Protein AF-A0A151SVS6-F1 (afdb_monomer)

Sequence (245 aa):
KKQLEELLRKQFIRPSVSPLLVKKKNESFRLCVEYHQLSKFTIKNKYFFPRIDDLMDQLIGETVFSKIDLRSRYHQIKVKSENIQKIAFRTRNVQITSDLHGQICETQAVDKFIQKKKRLLGKKGNEKFNIDKKGVLRFNDRICVPNDLEIKKIILGEAHKSKLSIHPGATKIYQDLKKMFSWPKMKKEVAQYVATCLICQKAKIEHQKPAGILQPLDIPESKWDSIFMDFVVGLPRTTHKFDSI

Structure (mmCIF, N/CA/C/O backbone):
data_AF-A0A151SVS6-F1
#
_entry.id   AF-A0A151SVS6-F1
#
loop_
_atom_site.group_PDB
_atom_site.id
_atom_site.type_symbol
_atom_site.label_atom_id
_atom_site.label_alt_id
_atom_site.label_comp_id
_atom_site.label_asym_id
_atom_site.label_entity_id
_atom_site.label_seq_id
_atom_site.pdbx_PDB_ins_code
_atom_site.Cartn_x
_atom_site.Cartn_y
_atom_site.Cartn_z
_atom_site.occupancy
_atom_site.B_iso_or_equiv
_atom_site.auth_seq_id
_atom_site.auth_comp_id
_atom_site.auth_asym_id
_atom_site.auth_atom_id
_atom_site.pdbx_PDB_model_num
ATOM 1 N N . LYS A 1 1 ? -10.296 -2.193 -7.828 1.00 53.25 1 LYS A N 1
ATOM 2 C CA . LYS A 1 1 ? -11.380 -1.988 -8.812 1.00 53.25 1 LYS A CA 1
ATOM 3 C C . LYS A 1 1 ? -12.694 -2.161 -8.052 1.00 53.25 1 LYS A C 1
ATOM 5 O O . LYS A 1 1 ? -12.683 -1.587 -6.967 1.00 53.25 1 LYS A O 1
ATOM 10 N N . LYS A 1 2 ? -13.708 -2.937 -8.467 1.00 65.00 2 LYS A N 1
ATOM 11 C CA . LYS A 1 2 ? -15.009 -3.195 -7.782 1.00 65.00 2 LYS A CA 1
ATOM 12 C C . LYS A 1 2 ? -15.429 -2.199 -6.681 1.00 65.00 2 LYS A C 1
ATOM 14 O O . LYS A 1 2 ? -16.235 -1.331 -6.963 1.00 65.00 2 LYS A O 1
ATOM 19 N N . GLN A 1 3 ? -14.878 -2.256 -5.464 1.00 64.94 3 GLN A N 1
ATOM 20 C CA . GLN A 1 3 ? -15.199 -1.295 -4.390 1.00 64.94 3 GLN A CA 1
ATOM 21 C C . GLN A 1 3 ? -14.979 0.192 -4.751 1.00 64.94 3 GLN A C 1
ATOM 23 O O . GLN A 1 3 ? -15.750 1.034 -4.308 1.00 64.94 3 GLN A O 1
ATOM 28 N N . LEU A 1 4 ? -13.953 0.547 -5.535 1.00 66.38 4 LEU A N 1
ATOM 29 C CA . LEU A 1 4 ? -13.750 1.945 -5.949 1.00 66.38 4 LEU A CA 1
ATOM 30 C C . LEU A 1 4 ? -14.840 2.382 -6.940 1.00 66.38 4 LEU A C 1
ATOM 32 O O . LEU A 1 4 ? -15.397 3.464 -6.794 1.00 66.38 4 LEU A O 1
ATOM 36 N N . GLU A 1 5 ? -15.188 1.506 -7.891 1.00 70.25 5 GLU A N 1
ATOM 37 C CA . GLU A 1 5 ? -16.333 1.698 -8.790 1.00 70.25 5 GLU A CA 1
ATOM 38 C C . GLU A 1 5 ? -17.656 1.790 -8.002 1.00 70.25 5 GLU A C 1
ATOM 40 O O . GLU A 1 5 ? -18.493 2.633 -8.301 1.00 70.25 5 GLU A O 1
ATOM 45 N N . GLU A 1 6 ? -17.831 0.986 -6.949 1.00 76.88 6 GLU A N 1
ATOM 46 C CA . GLU A 1 6 ? -19.012 1.000 -6.077 1.00 76.88 6 GLU A CA 1
ATOM 47 C C . GLU A 1 6 ? -19.144 2.309 -5.281 1.00 76.88 6 GLU A C 1
ATOM 49 O O . GLU A 1 6 ? -20.239 2.864 -5.192 1.00 76.88 6 GLU A O 1
ATOM 54 N N . LEU A 1 7 ? -18.042 2.825 -4.725 1.00 72.31 7 LEU A N 1
ATOM 55 C CA . LEU A 1 7 ? -18.020 4.092 -3.982 1.00 72.31 7 LEU A CA 1
ATOM 56 C C . LEU A 1 7 ? -18.228 5.307 -4.899 1.00 72.31 7 LEU A C 1
ATOM 58 O O . LEU A 1 7 ? -18.901 6.254 -4.491 1.00 72.31 7 LEU A O 1
ATOM 62 N N . LEU A 1 8 ? -17.713 5.259 -6.135 1.00 72.50 8 LEU A N 1
ATOM 63 C CA . LEU A 1 8 ? -18.016 6.240 -7.185 1.00 72.50 8 LEU A CA 1
ATOM 64 C C . LEU A 1 8 ? -19.500 6.177 -7.585 1.00 72.50 8 LEU A C 1
ATOM 66 O O . LEU A 1 8 ? -20.168 7.208 -7.612 1.00 72.50 8 LEU A O 1
ATOM 70 N N . ARG A 1 9 ? -20.056 4.975 -7.811 1.00 78.00 9 ARG A N 1
ATOM 71 C CA . ARG A 1 9 ? -21.482 4.779 -8.147 1.00 78.00 9 ARG A CA 1
ATOM 72 C C . ARG A 1 9 ? -22.421 5.238 -7.025 1.00 78.00 9 ARG A C 1
ATOM 74 O O . ARG A 1 9 ? -23.528 5.680 -7.302 1.00 78.00 9 ARG A O 1
ATOM 81 N N . LYS A 1 10 ? -21.983 5.142 -5.766 1.00 78.81 10 LYS A N 1
ATOM 82 C CA . LYS A 1 10 ? -22.690 5.658 -4.578 1.00 78.81 10 LYS A CA 1
ATOM 83 C C . LYS A 1 10 ? -22.435 7.148 -4.302 1.00 78.81 10 LYS A C 1
ATOM 85 O O . LYS A 1 10 ? -22.930 7.655 -3.305 1.00 78.81 10 LYS A O 1
ATOM 90 N N . GLN A 1 11 ? -21.647 7.831 -5.138 1.00 71.81 11 GLN A N 1
ATOM 91 C CA . GLN A 1 11 ? -21.231 9.235 -4.984 1.00 71.81 11 GLN A CA 1
ATOM 92 C C . GLN A 1 11 ? -20.526 9.573 -3.649 1.00 71.81 11 GLN A C 1
ATOM 94 O O . GLN A 1 11 ? -20.292 10.741 -3.346 1.00 71.81 11 GLN A O 1
ATOM 99 N N . PHE A 1 12 ? -20.113 8.568 -2.864 1.00 71.00 12 PHE A N 1
ATOM 100 C CA . PHE A 1 12 ? -19.381 8.757 -1.602 1.00 71.00 12 PHE A CA 1
ATOM 101 C C . PHE A 1 12 ? -17.952 9.272 -1.824 1.00 71.00 12 PHE A C 1
ATOM 103 O O . PHE A 1 12 ? -17.340 9.833 -0.918 1.00 71.00 12 PHE A O 1
ATOM 110 N N . ILE A 1 13 ? -17.417 9.084 -3.033 1.00 69.31 13 ILE A N 1
ATOM 111 C CA . ILE A 1 13 ? -16.183 9.706 -3.512 1.00 69.31 13 ILE A CA 1
ATOM 112 C C . ILE A 1 13 ? -16.420 10.264 -4.917 1.00 69.31 13 ILE A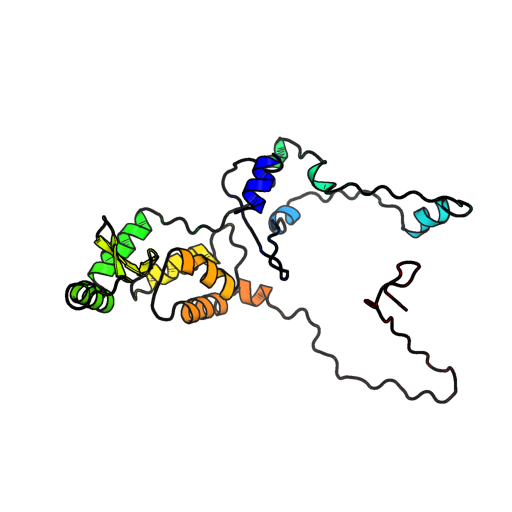 C 1
ATOM 114 O O . ILE A 1 13 ? -17.204 9.710 -5.687 1.00 69.31 13 ILE A O 1
ATOM 118 N N . ARG A 1 14 ? -15.695 11.327 -5.270 1.00 65.19 14 ARG A N 1
ATOM 119 C CA . ARG A 1 14 ? -15.624 11.874 -6.633 1.00 65.19 14 ARG A CA 1
ATOM 120 C C . ARG A 1 14 ? -14.183 11.834 -7.147 1.00 65.19 14 ARG A C 1
ATOM 122 O O . ARG A 1 14 ? -13.268 11.823 -6.317 1.00 65.19 14 ARG A O 1
ATOM 129 N N . PRO A 1 15 ? -13.953 11.849 -8.473 1.00 59.34 15 PRO A N 1
ATOM 130 C CA . PRO A 1 15 ? -12.631 12.098 -9.025 1.00 59.34 15 PRO A CA 1
ATOM 131 C C . PRO A 1 15 ? -12.020 13.360 -8.406 1.00 59.34 15 PRO A C 1
ATOM 133 O O . PRO A 1 15 ? -12.583 14.451 -8.439 1.00 59.34 15 PRO A O 1
ATOM 136 N N . SER A 1 16 ? -10.876 13.154 -7.777 1.00 55.34 16 SER A N 1
ATOM 137 C CA . SER A 1 16 ? -9.977 14.145 -7.201 1.00 55.34 16 SER A CA 1
ATOM 138 C C . SER A 1 16 ? -8.567 13.605 -7.438 1.00 55.34 16 SER A C 1
ATOM 140 O O . SER A 1 16 ? -8.417 12.458 -7.863 1.00 55.34 16 SER A O 1
ATOM 142 N N . VAL A 1 17 ? -7.535 14.408 -7.203 1.00 41.31 17 VAL A N 1
ATOM 143 C CA . VAL A 1 17 ? -6.236 14.318 -7.898 1.00 41.31 17 VAL A CA 1
ATOM 144 C C . VAL A 1 17 ? -5.383 13.059 -7.593 1.00 41.31 17 VAL A C 1
ATOM 146 O O . VAL A 1 17 ? -4.180 13.088 -7.846 1.00 41.31 17 VAL A O 1
ATOM 149 N N . SER A 1 18 ? -5.917 11.969 -6.996 1.00 37.81 18 SER A N 1
ATOM 150 C CA . SER A 1 18 ? -5.082 10.869 -6.471 1.00 37.81 18 SER A CA 1
ATOM 151 C C . SER A 1 18 ? -5.617 9.398 -6.215 1.00 37.81 18 SER A C 1
ATOM 153 O O . SER A 1 18 ? -4.882 8.534 -6.666 1.00 37.81 18 SER A O 1
ATOM 155 N N . PRO A 1 19 ? -6.785 9.020 -5.613 1.00 43.53 19 PRO A N 1
ATOM 156 C CA . PRO A 1 19 ? -7.228 7.828 -4.747 1.00 43.53 19 PRO A CA 1
ATOM 157 C C . PRO A 1 19 ? -6.418 6.519 -4.291 1.00 43.53 19 PRO A C 1
ATOM 159 O O . PRO A 1 19 ? -6.370 5.524 -5.005 1.00 43.53 19 PRO A O 1
ATOM 162 N N . LEU A 1 20 ? -5.909 6.382 -3.031 1.00 40.84 20 LEU A N 1
ATOM 163 C CA . LEU A 1 20 ? -5.187 5.191 -2.399 1.00 40.84 20 LEU A CA 1
ATOM 164 C C . LEU A 1 20 ? -6.061 3.951 -2.019 1.00 40.84 20 LEU A C 1
ATOM 166 O O . LEU A 1 20 ? -7.249 4.117 -1.800 1.00 40.84 20 LEU A O 1
ATOM 170 N N . LEU A 1 21 ? -5.508 2.718 -1.872 1.00 41.47 21 LEU A N 1
ATOM 171 C CA . LEU A 1 21 ? -6.260 1.468 -1.526 1.00 41.47 21 LEU A CA 1
ATOM 172 C C . LEU A 1 21 ? -5.495 0.360 -0.728 1.00 41.47 21 LEU A C 1
ATOM 174 O O . LEU A 1 21 ? -4.279 0.218 -0.876 1.00 41.47 21 LEU A O 1
ATOM 178 N N . VAL A 1 22 ? -6.226 -0.492 0.031 1.00 38.75 22 VAL A N 1
ATOM 179 C CA . VAL A 1 22 ? -5.739 -1.629 0.879 1.00 38.75 22 VAL A CA 1
ATOM 180 C C . VAL A 1 22 ? -6.642 -2.898 0.730 1.00 38.75 22 VAL A C 1
ATOM 182 O O . VAL A 1 22 ? -7.751 -2.808 0.203 1.00 38.75 22 VAL A O 1
ATOM 185 N N . LYS A 1 23 ? -6.184 -4.100 1.146 1.00 36.03 23 LYS A N 1
ATOM 186 C CA . LYS A 1 23 ? -6.927 -5.397 1.130 1.00 36.03 23 LYS A CA 1
ATOM 187 C C . LYS A 1 23 ? -6.939 -6.056 2.529 1.00 36.03 23 LYS A C 1
ATOM 189 O O . LYS A 1 23 ? -5.947 -5.938 3.244 1.00 36.03 23 LYS A O 1
ATOM 194 N N . LYS A 1 24 ? -8.022 -6.752 2.917 1.00 44.19 24 LYS A N 1
ATOM 195 C CA . LYS A 1 24 ? -8.133 -7.541 4.170 1.00 44.19 24 LYS A CA 1
ATOM 196 C C . LYS A 1 24 ? -7.680 -9.007 4.005 1.00 44.19 24 LYS A C 1
ATOM 198 O O . LYS A 1 24 ? -7.534 -9.495 2.888 1.00 44.19 24 LYS A O 1
ATOM 203 N N . LYS A 1 25 ? -7.524 -9.719 5.139 1.00 39.44 25 LYS A N 1
ATOM 204 C CA . LYS A 1 25 ? -7.281 -11.179 5.206 1.00 39.44 25 LYS A CA 1
ATOM 205 C C . LYS A 1 25 ? -8.372 -12.003 4.497 1.00 39.44 25 LYS A C 1
ATOM 207 O O . LYS A 1 25 ? -8.051 -12.947 3.794 1.00 39.44 25 LYS A O 1
ATOM 212 N N . ASN A 1 26 ? -9.645 -11.637 4.659 1.00 41.34 26 ASN A N 1
ATOM 213 C CA . ASN A 1 26 ? -10.809 -12.396 4.179 1.00 41.34 26 ASN A CA 1
ATOM 214 C C . ASN A 1 26 ? -11.158 -12.132 2.698 1.00 41.34 26 ASN A C 1
ATOM 216 O O . ASN A 1 26 ? -12.327 -11.925 2.378 1.00 41.34 26 ASN A O 1
ATOM 220 N N . GLU A 1 27 ? -10.152 -12.037 1.822 1.00 46.19 27 GLU A N 1
ATOM 221 C CA . GLU A 1 27 ? -10.238 -11.669 0.390 1.00 46.19 27 GLU A CA 1
ATOM 222 C C . GLU A 1 27 ? -10.829 -10.275 0.067 1.00 46.19 27 GLU A C 1
ATOM 224 O O . GLU A 1 27 ? -10.455 -9.663 -0.937 1.00 46.19 27 GLU A O 1
ATOM 229 N N . SER A 1 28 ? -11.697 -9.721 0.917 1.00 49.91 28 SER A N 1
ATOM 230 C CA . SER A 1 28 ? -12.381 -8.450 0.694 1.00 49.91 28 SER A CA 1
ATOM 231 C C . SER A 1 28 ? -11.419 -7.258 0.635 1.00 49.91 28 SER A C 1
ATOM 233 O O . SER A 1 28 ? -10.436 -7.154 1.376 1.00 49.91 28 SER A O 1
ATOM 235 N N . PHE A 1 29 ? -11.729 -6.305 -0.240 1.00 50.50 29 PHE A N 1
ATOM 236 C CA . PHE A 1 29 ? -11.071 -5.003 -0.245 1.00 50.50 29 PHE A CA 1
ATOM 237 C C . PHE A 1 29 ? -11.793 -4.068 0.731 1.00 50.50 29 PHE A C 1
ATOM 239 O O . PHE A 1 29 ? -13.024 -4.071 0.822 1.00 50.50 29 PHE A O 1
ATOM 246 N N . ARG A 1 30 ? -11.026 -3.262 1.468 1.00 57.31 30 ARG A N 1
ATOM 247 C CA . ARG A 1 30 ? -11.555 -2.088 2.167 1.00 57.31 30 ARG A CA 1
ATOM 248 C C . ARG A 1 30 ? -10.669 -0.893 1.867 1.00 57.31 30 ARG A C 1
ATOM 250 O O . ARG A 1 30 ? -9.450 -0.955 2.022 1.00 57.31 30 ARG A O 1
ATOM 257 N N . LEU A 1 31 ? -11.308 0.197 1.459 1.00 59.25 31 LEU A N 1
ATOM 258 C CA . LEU A 1 31 ? -10.680 1.497 1.330 1.00 59.25 31 LEU A CA 1
ATOM 259 C C . LEU A 1 31 ? -10.296 2.017 2.722 1.00 59.25 31 LEU A C 1
ATOM 261 O O . LEU A 1 31 ? -11.092 2.648 3.409 1.00 59.25 31 LEU A O 1
ATOM 265 N N . CYS A 1 32 ? -9.068 1.724 3.138 1.00 59.41 32 CYS A N 1
ATOM 266 C CA . CYS A 1 32 ? -8.436 2.345 4.293 1.00 59.41 32 CYS A CA 1
ATOM 267 C C . CYS A 1 32 ? -7.543 3.481 3.788 1.00 59.41 32 CYS A C 1
ATOM 269 O O . CYS A 1 32 ? -6.501 3.229 3.180 1.00 59.41 32 CYS A O 1
ATOM 271 N N . VAL A 1 33 ? -7.973 4.722 4.019 1.00 65.12 33 VAL A N 1
ATOM 272 C CA . VAL A 1 33 ? -7.143 5.915 3.827 1.00 65.12 33 VAL A CA 1
ATOM 273 C C . VAL A 1 33 ? -6.440 6.221 5.142 1.00 65.12 33 VAL A C 1
ATOM 275 O O . VAL A 1 33 ? -7.078 6.274 6.191 1.00 65.12 33 VAL A O 1
ATOM 278 N N . GLU A 1 34 ? -5.125 6.417 5.097 1.00 62.19 34 GLU A N 1
ATOM 279 C CA . GLU A 1 34 ? -4.344 6.719 6.293 1.00 62.19 34 GLU A CA 1
ATOM 280 C C . GLU A 1 34 ? -4.245 8.229 6.511 1.00 62.19 34 GLU A C 1
ATOM 282 O O . GLU A 1 34 ? -3.370 8.906 5.976 1.00 62.19 34 GLU A O 1
ATOM 287 N N . TYR A 1 35 ? -5.138 8.759 7.342 1.00 67.50 35 TYR A N 1
ATOM 288 C CA . TYR A 1 35 ? -5.127 10.166 7.743 1.00 67.50 35 TYR A CA 1
ATOM 289 C C . TYR A 1 35 ? -4.153 10.464 8.897 1.00 67.50 35 TYR A C 1
ATOM 291 O O . TYR A 1 35 ? -4.258 11.519 9.511 1.00 67.50 35 TYR A O 1
ATOM 299 N N . HIS A 1 36 ? -3.197 9.582 9.220 1.00 66.25 36 HIS A N 1
ATOM 300 C CA . HIS A 1 36 ? -2.336 9.753 10.398 1.00 66.25 36 HIS A CA 1
ATOM 301 C C . HIS A 1 36 ? -1.528 11.064 10.358 1.00 66.25 36 HIS A C 1
ATOM 303 O O . HIS A 1 36 ? -1.518 11.799 11.344 1.00 66.25 36 HIS A O 1
ATOM 309 N N . GLN A 1 37 ? -0.943 11.429 9.211 1.00 66.19 37 GLN A N 1
ATOM 310 C CA . GLN A 1 37 ? -0.285 12.735 9.054 1.00 66.19 37 GLN A CA 1
ATOM 311 C C . GLN A 1 37 ? -1.284 13.896 9.194 1.00 66.19 37 GLN A C 1
ATOM 313 O O . GLN A 1 37 ? -1.051 14.800 9.989 1.00 66.19 37 GLN A O 1
ATOM 318 N N . LEU A 1 38 ? -2.430 13.837 8.503 1.00 70.06 38 LEU A N 1
ATOM 319 C CA . LEU A 1 38 ? -3.490 14.854 8.579 1.00 70.06 38 LEU A CA 1
ATOM 320 C C . LEU A 1 38 ? -4.003 15.058 10.018 1.00 70.06 38 LEU A C 1
ATOM 322 O O . LEU A 1 38 ? -4.241 16.188 10.439 1.00 70.06 38 LEU A O 1
ATOM 326 N N . SER A 1 39 ? -4.111 13.983 10.802 1.00 72.38 39 SER A N 1
ATOM 327 C CA . SER A 1 39 ? -4.590 14.009 12.190 1.00 72.38 39 SER A CA 1
ATOM 328 C C . SER A 1 39 ? -3.653 14.733 13.165 1.00 72.38 39 SER A C 1
ATOM 330 O O . SER A 1 39 ? -4.105 15.152 14.228 1.00 72.38 39 SER A O 1
ATOM 332 N N . LYS A 1 40 ? -2.378 14.947 12.800 1.00 75.56 40 LYS A N 1
ATOM 333 C CA . LYS A 1 40 ? -1.451 15.803 13.565 1.00 75.56 40 LYS A CA 1
ATOM 334 C C . LYS A 1 40 ? -1.727 17.296 13.367 1.00 75.56 40 LYS A C 1
ATOM 336 O O . LYS A 1 40 ? -1.451 18.081 14.263 1.00 75.56 40 LYS A O 1
ATOM 341 N N . PHE A 1 41 ? -2.289 17.672 12.217 1.00 75.88 41 PHE A N 1
ATOM 342 C CA . PHE A 1 41 ? -2.628 19.054 11.851 1.00 75.88 41 PHE A CA 1
ATOM 343 C C . PHE A 1 41 ? -4.128 19.363 12.002 1.00 75.88 41 PHE A C 1
ATOM 345 O O . PHE A 1 41 ? -4.580 20.451 11.656 1.00 75.88 41 PHE A O 1
ATOM 352 N N . THR A 1 42 ? -4.922 18.404 12.488 1.00 78.00 42 THR A N 1
ATOM 353 C CA . THR A 1 42 ? -6.370 18.554 12.677 1.00 78.00 42 THR A CA 1
ATOM 354 C C . THR A 1 42 ? -6.672 18.844 14.142 1.00 78.00 42 THR A C 1
ATOM 356 O O . THR A 1 42 ? -6.301 18.063 15.017 1.00 78.00 42 THR A O 1
ATOM 359 N N . ILE A 1 43 ? -7.390 19.938 14.413 1.00 82.44 43 ILE A N 1
ATOM 360 C CA . ILE A 1 43 ? -7.875 20.259 15.761 1.00 82.44 43 ILE A CA 1
ATOM 361 C C . ILE A 1 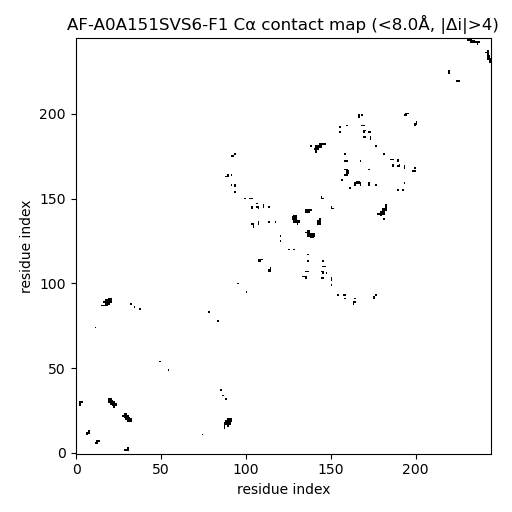43 ? -8.805 19.130 16.226 1.00 82.44 43 ILE A C 1
ATOM 363 O O . ILE A 1 43 ? -9.811 18.827 15.581 1.00 82.44 43 ILE A O 1
ATOM 367 N N . LYS A 1 44 ? -8.463 18.485 17.347 1.00 77.94 44 LYS A N 1
ATOM 368 C CA . LYS A 1 44 ? -9.266 17.400 17.922 1.00 77.94 44 LYS A CA 1
ATOM 369 C C . LYS A 1 44 ? -10.540 17.975 18.538 1.00 77.94 44 LYS A C 1
ATOM 371 O O . LYS A 1 44 ? -10.477 18.593 19.597 1.00 77.94 44 LYS A O 1
ATOM 376 N N . ASN A 1 45 ? -11.689 17.727 17.911 1.00 74.94 45 ASN A N 1
ATOM 377 C CA . ASN A 1 45 ? -12.984 18.007 18.526 1.00 74.94 45 ASN A CA 1
ATOM 378 C C . ASN A 1 45 ? -13.187 17.076 19.737 1.00 74.94 45 ASN A C 1
ATOM 380 O O . ASN A 1 45 ? -13.455 15.885 19.569 1.00 74.94 45 ASN A O 1
ATOM 384 N N . LYS A 1 46 ? -13.021 17.617 20.948 1.00 73.94 46 LYS A N 1
ATOM 385 C CA . LYS A 1 46 ? -13.322 16.935 22.210 1.00 73.94 46 LYS A CA 1
ATOM 386 C C . LYS A 1 46 ? -14.814 17.079 22.515 1.00 73.94 46 LYS A C 1
ATOM 388 O O . LYS A 1 46 ? -15.205 17.934 23.303 1.00 73.94 46 LYS A O 1
ATOM 393 N N . TYR A 1 47 ? -15.642 16.252 21.885 1.00 78.12 47 TYR A N 1
ATOM 394 C CA . TYR A 1 47 ? -17.030 16.109 22.317 1.00 78.12 47 TYR A CA 1
ATOM 395 C C . TYR A 1 47 ? -17.067 15.369 23.661 1.00 78.12 47 TYR A C 1
ATOM 397 O O . TYR A 1 47 ? -16.392 14.347 23.810 1.00 78.12 47 TYR A O 1
ATOM 405 N N . PHE A 1 48 ? -17.835 15.875 24.626 1.00 81.06 48 PHE A N 1
ATOM 406 C CA . PHE A 1 48 ? -18.061 15.183 25.892 1.00 81.06 48 PHE A CA 1
ATOM 407 C C . PHE A 1 48 ? -18.980 13.987 25.648 1.00 81.06 48 PHE A C 1
ATOM 409 O O . PHE A 1 48 ? -20.171 14.147 25.395 1.00 81.06 48 PHE A O 1
ATOM 416 N N . PHE A 1 49 ? -18.414 12.785 25.705 1.00 78.75 49 PHE A N 1
ATOM 417 C CA . PHE A 1 49 ? -19.204 11.571 25.856 1.00 78.75 49 PHE A CA 1
ATOM 418 C C . PHE A 1 49 ? -19.453 11.354 27.356 1.00 78.75 49 PHE A C 1
ATOM 420 O O . PHE A 1 49 ? -18.477 11.410 28.111 1.00 78.75 49 PHE A O 1
ATOM 427 N N . PRO A 1 50 ? -20.704 11.119 27.795 1.00 82.25 50 PRO A N 1
ATOM 428 C CA . PRO A 1 50 ? -20.967 10.621 29.144 1.00 82.25 50 PRO A CA 1
ATOM 429 C C . PRO A 1 50 ? -20.315 9.242 29.321 1.00 82.25 50 PRO A C 1
ATOM 431 O O . PRO A 1 50 ? -19.952 8.584 28.332 1.00 82.25 50 PRO A O 1
ATOM 434 N N . ARG A 1 51 ? -20.143 8.795 30.567 1.00 83.31 51 ARG A N 1
ATOM 435 C CA . ARG A 1 51 ? -19.660 7.435 30.829 1.00 83.31 51 ARG A CA 1
ATOM 436 C C . ARG A 1 51 ? -20.701 6.422 30.364 1.00 83.31 51 ARG A C 1
ATOM 438 O O . ARG A 1 51 ? -21.872 6.738 30.165 1.00 83.31 51 ARG A O 1
ATOM 445 N N . ILE A 1 52 ? -20.250 5.186 30.177 1.00 81.94 52 ILE A N 1
ATOM 446 C CA . ILE A 1 52 ? -21.164 4.078 29.884 1.00 81.94 52 I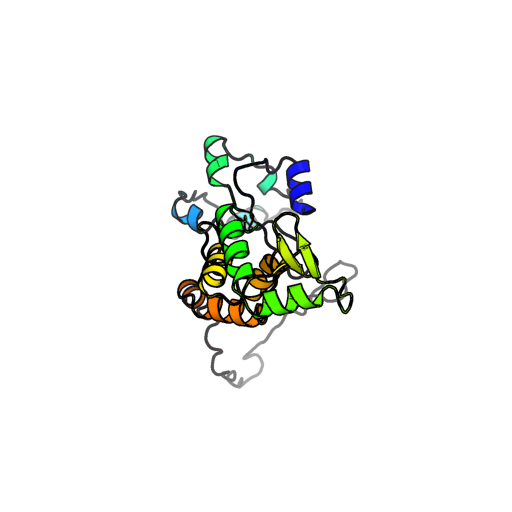LE A CA 1
ATOM 447 C C . ILE A 1 52 ? -22.062 3.842 31.102 1.00 81.94 52 ILE A C 1
ATOM 449 O O . ILE A 1 52 ? -23.254 3.644 30.927 1.00 81.94 52 ILE A O 1
ATOM 453 N N . ASP A 1 53 ? -21.509 3.969 32.306 1.00 84.19 53 ASP A N 1
ATOM 454 C CA . ASP A 1 53 ? -22.216 3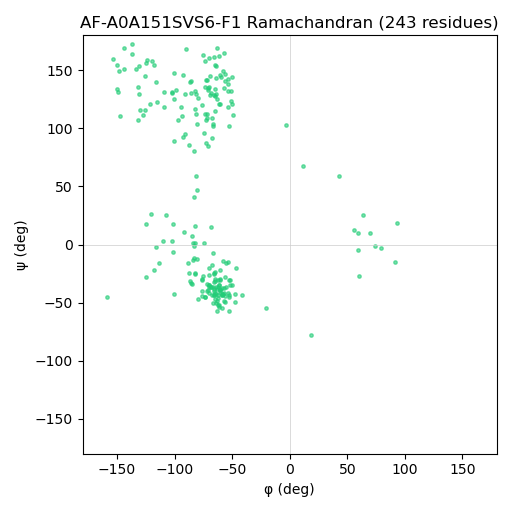.831 33.582 1.00 84.19 53 ASP A CA 1
ATOM 455 C C . ASP A 1 53 ? -23.365 4.859 33.679 1.00 84.19 53 ASP A C 1
ATOM 457 O O . ASP A 1 53 ? -24.528 4.463 33.721 1.00 84.19 53 ASP A O 1
ATOM 461 N N . ASP A 1 54 ? -23.066 6.159 33.503 1.00 82.69 54 ASP A N 1
ATOM 462 C CA . ASP A 1 54 ? -24.057 7.254 33.465 1.00 82.69 54 ASP A CA 1
ATOM 463 C C . ASP A 1 54 ? -25.215 7.011 32.467 1.00 82.69 54 ASP A C 1
ATOM 465 O O . ASP A 1 54 ? -26.315 7.531 32.652 1.00 82.69 54 ASP A O 1
ATOM 469 N N . LEU A 1 55 ? -24.957 6.282 31.370 1.00 81.19 55 LEU A N 1
ATOM 470 C CA . LEU A 1 55 ? -25.940 5.931 30.333 1.00 81.19 55 LEU A CA 1
ATOM 471 C C . LEU A 1 55 ? -26.723 4.647 30.641 1.00 81.19 55 LEU A C 1
ATOM 473 O O . LEU A 1 55 ? -27.813 4.472 30.102 1.00 81.19 55 LEU A O 1
ATOM 477 N N . MET A 1 56 ? -26.168 3.741 31.445 1.00 82.69 56 MET A N 1
ATOM 478 C CA . MET A 1 56 ? -26.818 2.493 31.856 1.00 82.69 56 MET A CA 1
ATOM 479 C C . MET A 1 56 ? -27.716 2.724 33.077 1.00 82.69 56 MET A C 1
ATOM 481 O O . MET A 1 56 ? -28.799 2.145 33.138 1.00 82.69 56 MET A O 1
ATOM 485 N N . ASP A 1 57 ? -27.339 3.634 33.979 1.00 85.31 57 ASP A N 1
ATOM 486 C CA . ASP A 1 57 ? -28.176 4.046 35.115 1.00 85.31 57 ASP A CA 1
ATOM 487 C C . ASP A 1 57 ? -29.500 4.683 34.648 1.00 85.31 57 ASP A C 1
ATOM 489 O O . ASP A 1 57 ? -30.558 4.442 35.226 1.00 85.31 57 ASP A O 1
ATOM 493 N N . GLN A 1 58 ? -29.473 5.410 33.523 1.00 80.31 58 GLN A N 1
ATOM 494 C CA . GLN A 1 58 ? -30.660 5.967 32.847 1.00 80.31 58 GLN A CA 1
ATOM 495 C C . GLN A 1 58 ? -31.609 4.906 32.253 1.00 80.31 58 GLN A C 1
ATOM 497 O O . GLN A 1 58 ? -32.679 5.259 31.761 1.00 80.31 58 GLN A O 1
ATOM 502 N N . LEU A 1 59 ? -31.222 3.628 32.263 1.00 80.62 59 LEU A N 1
ATOM 503 C CA . LEU A 1 59 ? -32.003 2.499 31.746 1.00 80.62 59 LEU A CA 1
ATOM 504 C C . LEU A 1 59 ? -32.511 1.574 32.868 1.00 80.62 59 LEU A C 1
ATOM 506 O O . LEU A 1 59 ? -33.135 0.549 32.585 1.00 80.62 59 LEU A O 1
ATOM 510 N N . ILE A 1 60 ? -32.258 1.909 34.139 1.00 83.31 60 ILE A N 1
ATOM 511 C CA . ILE A 1 60 ? -32.742 1.140 35.291 1.00 83.31 60 ILE A CA 1
ATOM 512 C C . ILE A 1 60 ? -34.265 1.295 35.413 1.00 83.31 60 ILE A C 1
ATOM 514 O O . ILE A 1 60 ? -34.793 2.402 35.446 1.00 83.31 60 ILE A O 1
ATOM 518 N N . GLY A 1 61 ? -34.969 0.164 35.509 1.00 81.50 61 GLY A N 1
ATOM 519 C CA . GLY A 1 61 ? -36.434 0.104 35.591 1.00 81.50 61 GLY A CA 1
ATOM 520 C C . GLY A 1 61 ? -37.141 -0.024 34.237 1.00 81.50 61 GLY A C 1
ATOM 521 O O . GLY A 1 61 ? -38.300 -0.435 34.202 1.00 81.50 61 GLY A O 1
ATOM 522 N N . GLU A 1 62 ? -36.449 0.239 33.126 1.00 86.62 62 GLU A N 1
ATOM 523 C CA . GLU A 1 62 ? -36.999 0.025 31.788 1.00 86.62 62 GLU A CA 1
ATOM 524 C C . GLU A 1 62 ? -37.095 -1.466 31.436 1.00 86.62 62 GLU A C 1
ATOM 526 O O . GLU A 1 62 ? -36.219 -2.272 31.757 1.00 86.62 62 GLU A O 1
ATOM 531 N N . THR A 1 63 ? -38.178 -1.840 30.752 1.00 83.69 63 THR A N 1
ATOM 532 C CA . THR A 1 63 ? -38.499 -3.249 30.436 1.00 83.69 63 THR A CA 1
ATOM 533 C C . THR A 1 63 ? -38.433 -3.578 28.944 1.00 83.69 63 THR A C 1
ATOM 535 O O . THR A 1 63 ? -38.368 -4.753 28.578 1.00 83.69 63 THR A O 1
ATOM 538 N N . VAL A 1 64 ? -38.418 -2.567 28.065 1.00 86.19 64 VAL A N 1
ATOM 539 C CA . VAL A 1 64 ? -38.447 -2.743 26.605 1.00 86.19 64 VAL A CA 1
ATOM 540 C C . VAL A 1 64 ? -37.360 -1.900 25.941 1.00 86.19 64 VAL A C 1
ATOM 542 O O . VAL A 1 64 ? -37.483 -0.688 25.791 1.00 86.19 64 VAL A O 1
ATOM 545 N N . PHE A 1 65 ? -36.306 -2.561 25.462 1.00 82.00 65 PHE A N 1
ATOM 546 C CA . PHE A 1 65 ? -35.177 -1.900 24.806 1.00 82.00 65 PHE A CA 1
ATOM 547 C C . PHE A 1 65 ? -35.242 -2.036 23.283 1.00 82.00 65 PHE A C 1
ATOM 549 O O . PHE A 1 65 ? -35.344 -3.140 22.747 1.00 82.00 65 PHE A O 1
ATOM 556 N N . SER A 1 66 ? -35.097 -0.917 22.567 1.00 77.56 66 SER A N 1
ATOM 557 C CA . SER A 1 66 ? -34.929 -0.906 21.108 1.00 77.56 66 SER A CA 1
ATOM 558 C C . SER A 1 66 ? -33.559 -0.341 20.719 1.00 77.56 66 SER A C 1
ATOM 560 O O . SER A 1 66 ? -33.061 0.608 21.322 1.00 77.56 66 SER A O 1
ATOM 562 N N . LYS A 1 67 ? -32.913 -0.946 19.714 1.00 81.44 67 LYS A N 1
ATOM 563 C CA . LYS A 1 67 ? -31.560 -0.575 19.275 1.00 81.44 67 LYS A CA 1
ATOM 564 C C . LYS A 1 67 ? -31.527 -0.304 17.776 1.00 81.44 67 LYS A C 1
ATOM 566 O O . LYS A 1 67 ? -31.625 -1.224 16.967 1.00 81.44 67 LYS A O 1
ATOM 571 N N . ILE A 1 68 ? -31.326 0.959 17.415 1.00 82.00 68 ILE A N 1
ATOM 572 C CA . ILE A 1 68 ? -31.218 1.410 16.023 1.00 82.00 68 ILE A CA 1
ATOM 573 C C . ILE A 1 68 ? -29.736 1.459 15.623 1.00 82.00 68 ILE A C 1
ATOM 575 O O . ILE A 1 68 ? -28.965 2.226 16.199 1.00 82.00 68 ILE A O 1
ATOM 579 N N . ASP A 1 69 ? -29.330 0.672 14.619 1.00 82.00 69 ASP A N 1
ATOM 580 C CA . ASP A 1 69 ? -28.007 0.801 13.986 1.00 82.00 69 ASP A CA 1
ATOM 581 C C . ASP A 1 69 ? -28.085 1.590 12.671 1.00 82.00 69 ASP A C 1
ATOM 583 O O . ASP A 1 69 ? -28.910 1.327 11.792 1.00 82.00 69 ASP A O 1
ATOM 587 N N . LEU A 1 70 ? -27.175 2.550 12.506 1.00 76.62 70 LEU A N 1
ATOM 588 C CA . LEU A 1 70 ? -27.095 3.390 11.317 1.00 76.62 70 LEU A CA 1
ATOM 589 C C . LEU A 1 70 ? -26.118 2.776 10.316 1.00 76.62 70 LEU A C 1
ATOM 591 O O . LEU A 1 70 ? -24.914 3.050 10.326 1.00 76.62 70 LEU A O 1
ATOM 595 N N . ARG A 1 71 ? -26.657 1.966 9.397 1.00 75.06 71 ARG A N 1
ATOM 596 C CA . ARG A 1 71 ? -25.888 1.264 8.360 1.00 75.06 71 ARG A CA 1
ATOM 597 C C . ARG A 1 71 ? -24.931 2.214 7.624 1.00 75.06 71 ARG A C 1
ATOM 599 O O . ARG A 1 71 ? -25.338 3.062 6.832 1.00 75.06 71 ARG A O 1
ATOM 606 N N . SER A 1 72 ? -23.630 2.010 7.836 1.00 72.25 72 SER A N 1
ATOM 607 C CA . SER A 1 72 ? -22.535 2.830 7.281 1.00 72.25 72 SER A CA 1
ATOM 608 C C . SER A 1 72 ? -22.493 4.305 7.736 1.00 72.25 72 SER A C 1
ATOM 610 O O . SER A 1 72 ? -21.908 5.110 7.010 1.00 72.25 72 SER A O 1
ATOM 612 N N . ARG A 1 73 ? -23.040 4.640 8.921 1.00 76.31 73 ARG A N 1
ATOM 613 C CA . ARG A 1 73 ? -23.177 5.975 9.567 1.00 76.31 73 ARG A CA 1
ATOM 614 C C . ARG A 1 73 ? -22.220 7.068 9.074 1.00 76.31 73 ARG A C 1
ATOM 616 O O . ARG A 1 73 ? -22.672 8.111 8.623 1.00 76.31 73 ARG A O 1
ATOM 623 N N . TYR A 1 74 ? -20.909 6.822 9.097 1.00 77.44 74 TYR A N 1
ATOM 624 C CA . TYR A 1 74 ? -19.883 7.788 8.671 1.00 77.44 74 TYR A CA 1
ATOM 625 C C . TYR A 1 74 ? -20.037 8.322 7.232 1.00 77.44 74 TYR A C 1
ATOM 627 O O . TYR A 1 74 ? -19.628 9.445 6.972 1.00 77.44 74 TYR A O 1
ATOM 635 N N . HIS A 1 75 ? -20.638 7.562 6.310 1.00 76.81 75 HIS A N 1
ATOM 636 C CA . HIS A 1 75 ? -20.887 7.994 4.923 1.00 76.81 75 HIS A CA 1
ATOM 637 C C . HIS A 1 75 ? -22.174 8.821 4.769 1.00 76.81 75 HIS A C 1
ATOM 639 O O . HIS A 1 75 ? -22.391 9.423 3.723 1.00 76.81 75 HIS A O 1
ATOM 645 N N . GLN A 1 76 ? -23.037 8.836 5.790 1.00 76.12 76 GLN A N 1
ATOM 646 C CA . GLN A 1 76 ? -24.261 9.644 5.820 1.00 76.12 76 GLN A CA 1
ATOM 647 C C . GLN A 1 76 ? -23.954 11.095 6.243 1.00 76.12 76 GLN A C 1
ATOM 649 O O . GLN A 1 76 ? -24.671 12.026 5.882 1.00 76.12 76 GLN A O 1
ATOM 654 N N . ILE A 1 77 ? -22.857 11.296 6.983 1.00 80.62 77 ILE A N 1
ATOM 655 C CA . ILE A 1 77 ? -22.394 12.600 7.464 1.00 80.62 77 ILE A CA 1
ATOM 656 C C . ILE A 1 77 ? -21.633 13.310 6.334 1.00 80.62 77 ILE A C 1
ATOM 658 O O . ILE A 1 77 ? -20.544 12.892 5.940 1.00 80.62 77 ILE A O 1
ATOM 662 N N . LYS A 1 78 ? -22.196 14.404 5.808 1.00 79.25 78 LYS A N 1
ATOM 663 C CA . LYS A 1 78 ? -21.559 15.205 4.749 1.00 79.25 78 LYS A CA 1
ATOM 664 C C . LYS A 1 78 ? -20.335 15.959 5.284 1.00 79.25 78 LYS A C 1
ATOM 666 O O . LYS A 1 78 ? -20.393 16.606 6.326 1.00 79.25 78 LYS A O 1
ATOM 671 N N . VAL A 1 79 ? -19.239 15.933 4.527 1.00 79.25 79 VAL A N 1
ATOM 672 C CA . VAL A 1 79 ? -18.025 16.716 4.812 1.00 79.25 79 VAL A CA 1
ATOM 673 C C . VAL A 1 79 ? -18.201 18.144 4.283 1.00 79.25 79 VAL A C 1
ATOM 675 O O . VAL A 1 79 ? -18.600 18.320 3.132 1.00 79.25 79 VAL A O 1
ATOM 678 N N . LYS A 1 80 ? -17.880 19.164 5.097 1.00 79.00 80 LYS A N 1
ATOM 679 C CA . LYS A 1 80 ? -17.881 20.579 4.667 1.00 79.00 80 LYS A CA 1
ATOM 680 C C . LYS A 1 80 ? -17.021 20.776 3.413 1.00 79.00 80 LYS A C 1
ATOM 682 O O . LYS A 1 80 ? -15.908 20.250 3.352 1.00 79.00 80 LYS A O 1
ATOM 687 N N . SER A 1 81 ? -17.502 21.581 2.467 1.00 76.44 81 SER A N 1
ATOM 688 C CA . SER A 1 81 ? -16.868 21.868 1.167 1.00 76.44 81 SER A CA 1
ATOM 689 C C . SER A 1 81 ? -15.377 22.213 1.278 1.00 76.44 81 SER A C 1
ATOM 691 O O . SER A 1 81 ? -14.555 21.572 0.620 1.00 76.44 81 SER A O 1
ATOM 693 N N . GLU A 1 82 ? -15.027 23.132 2.183 1.00 79.69 82 GLU A N 1
ATOM 694 C CA . GLU A 1 82 ? -13.653 23.571 2.501 1.00 79.69 82 GLU A CA 1
ATOM 695 C C . GLU A 1 82 ? -12.691 22.412 2.833 1.00 79.69 82 GLU A C 1
ATOM 697 O O . GLU A 1 82 ? -11.480 22.494 2.624 1.00 79.69 82 GLU A O 1
ATOM 702 N N . ASN A 1 83 ? -13.219 21.322 3.397 1.00 75.00 83 ASN A N 1
ATOM 703 C CA . ASN A 1 83 ? -12.438 20.207 3.925 1.00 75.00 83 ASN A CA 1
ATOM 704 C C . ASN A 1 83 ? -12.394 19.002 2.967 1.00 75.00 83 ASN A C 1
ATOM 706 O O . ASN A 1 83 ? -11.613 18.079 3.200 1.00 75.00 83 ASN A O 1
ATOM 710 N N . ILE A 1 84 ? -13.143 19.021 1.853 1.00 73.75 84 ILE A N 1
ATOM 711 C CA . ILE A 1 84 ? -13.157 17.930 0.857 1.00 73.75 84 ILE A CA 1
ATOM 712 C C . ILE A 1 84 ? -11.770 17.717 0.224 1.00 73.75 84 ILE A C 1
ATOM 714 O O . ILE A 1 84 ? -11.393 16.583 -0.064 1.00 73.75 84 ILE A O 1
ATOM 718 N N . GLN A 1 85 ? -10.981 18.779 0.025 1.00 67.38 85 GLN A N 1
ATOM 719 C CA . GLN A 1 85 ? -9.616 18.640 -0.504 1.00 67.38 85 GLN A CA 1
ATOM 720 C C . GLN A 1 85 ? -8.658 17.997 0.513 1.00 67.38 85 GLN A C 1
ATOM 722 O O . GLN A 1 85 ? -7.809 17.193 0.133 1.00 67.38 85 GLN A O 1
ATOM 727 N N . LYS A 1 86 ? -8.833 18.283 1.812 1.00 72.19 86 LYS A N 1
ATOM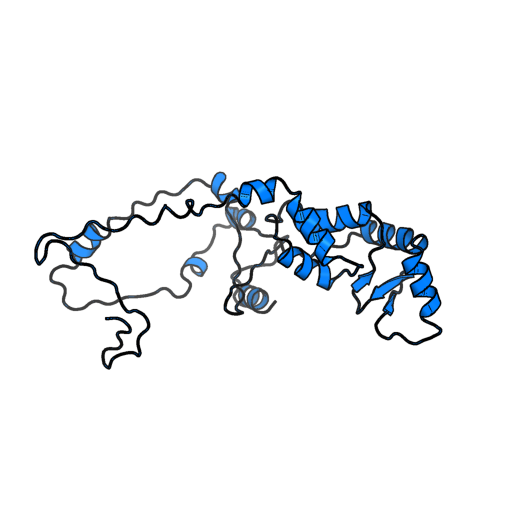 728 C CA . LYS A 1 86 ? -7.968 17.782 2.897 1.00 72.19 86 LYS A CA 1
ATOM 729 C C . LYS A 1 86 ? -8.053 16.260 3.065 1.00 72.19 86 LYS A C 1
ATOM 731 O O . LYS A 1 86 ? -7.095 15.646 3.515 1.00 72.19 86 LYS A O 1
ATOM 736 N N . ILE A 1 87 ? -9.172 15.648 2.665 1.00 72.00 87 ILE A N 1
ATOM 737 C CA . ILE A 1 87 ? -9.405 14.195 2.745 1.00 72.00 87 ILE A CA 1
ATOM 738 C C . ILE A 1 87 ? -9.002 13.410 1.477 1.00 72.00 87 ILE A C 1
ATOM 740 O O . ILE A 1 87 ? -9.327 12.224 1.364 1.00 72.00 87 ILE A O 1
ATOM 744 N N . ALA A 1 88 ? -8.289 14.033 0.530 1.00 68.88 88 ALA A N 1
ATOM 745 C CA . ALA A 1 88 ? -7.744 13.360 -0.652 1.00 68.88 88 ALA A CA 1
ATOM 746 C C . ALA A 1 88 ? -6.666 12.297 -0.303 1.00 68.88 88 ALA A C 1
ATOM 748 O O . ALA A 1 88 ? -6.008 12.354 0.730 1.00 68.88 88 ALA A O 1
ATOM 749 N N . PHE A 1 89 ? -6.491 11.297 -1.174 1.00 63.25 89 PHE A N 1
ATOM 750 C CA . PHE A 1 89 ? -5.711 10.062 -0.941 1.00 63.25 89 PHE A CA 1
ATOM 751 C C . PHE A 1 89 ? -5.080 9.585 -2.270 1.00 63.25 89 PHE A C 1
ATOM 753 O O . PHE A 1 89 ? -5.728 9.851 -3.265 1.00 63.25 89 PHE A O 1
ATOM 760 N N . ARG A 1 90 ? -3.900 8.908 -2.373 1.00 60.06 90 ARG A N 1
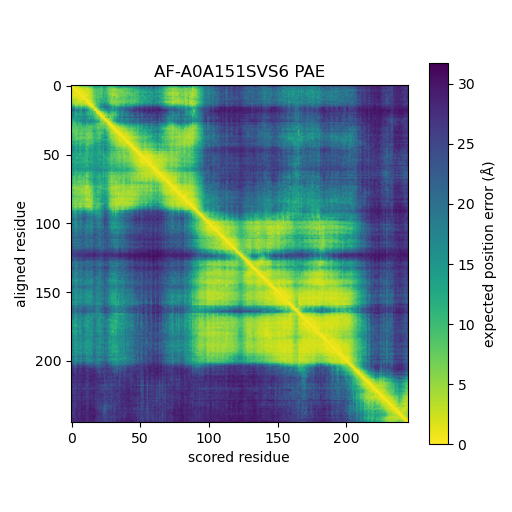ATOM 761 C CA . ARG A 1 90 ? -3.235 8.523 -3.678 1.00 60.06 90 ARG A CA 1
ATOM 762 C C . ARG A 1 90 ? -3.062 7.041 -4.077 1.00 60.06 90 ARG A C 1
ATOM 764 O O . ARG A 1 90 ? -2.382 6.263 -3.418 1.00 60.06 90 ARG A O 1
ATOM 771 N N . THR A 1 91 ? -3.604 6.681 -5.245 1.00 54.03 91 THR A N 1
ATOM 772 C CA . THR A 1 91 ? -3.503 5.394 -5.943 1.00 54.03 91 THR A CA 1
ATOM 773 C C . THR A 1 91 ? -2.045 5.163 -6.259 1.00 54.03 91 THR A C 1
ATOM 775 O O . THR A 1 91 ? -1.439 5.928 -7.007 1.00 54.03 91 THR A O 1
ATOM 778 N N . ARG A 1 92 ? -1.485 4.069 -5.749 1.00 53.81 92 ARG A N 1
ATOM 779 C CA . ARG A 1 92 ? -0.120 3.648 -6.080 1.00 53.81 92 ARG A CA 1
ATOM 780 C C . ARG A 1 92 ? -0.104 2.903 -7.416 1.00 53.81 92 ARG A C 1
ATOM 782 O O . ARG A 1 92 ? 0.273 1.737 -7.494 1.00 53.81 92 ARG A O 1
ATOM 789 N N . ASN A 1 93 ? -0.559 3.592 -8.459 1.00 51.81 93 ASN A N 1
ATOM 790 C CA . ASN A 1 93 ? -0.148 3.295 -9.820 1.00 51.81 93 ASN A CA 1
ATOM 791 C C . ASN A 1 93 ? 1.198 4.003 -9.992 1.00 51.81 93 ASN A C 1
ATOM 793 O O . ASN A 1 93 ? 1.243 5.228 -9.895 1.00 51.81 93 ASN A O 1
ATOM 797 N N . VAL A 1 94 ? 2.283 3.257 -10.213 1.00 54.50 94 VAL A N 1
ATOM 798 C CA . VAL A 1 94 ? 3.565 3.868 -10.593 1.00 54.50 94 VAL A CA 1
ATOM 799 C C . VAL A 1 94 ? 3.361 4.468 -11.980 1.00 54.50 94 VAL A C 1
ATOM 801 O O . VAL A 1 94 ? 3.279 3.740 -12.967 1.00 54.50 94 VAL A O 1
ATOM 804 N N . GLN A 1 95 ? 3.181 5.786 -12.049 1.00 54.09 95 GLN A N 1
ATOM 805 C CA . GLN A 1 95 ? 3.032 6.483 -13.320 1.00 54.09 95 GLN A CA 1
ATOM 806 C C . GLN A 1 95 ? 4.399 6.497 -14.001 1.00 54.09 95 GLN A C 1
ATOM 808 O O . GLN A 1 95 ? 5.331 7.127 -13.513 1.00 54.09 95 GLN A O 1
ATOM 813 N N . ILE A 1 96 ? 4.516 5.773 -15.114 1.00 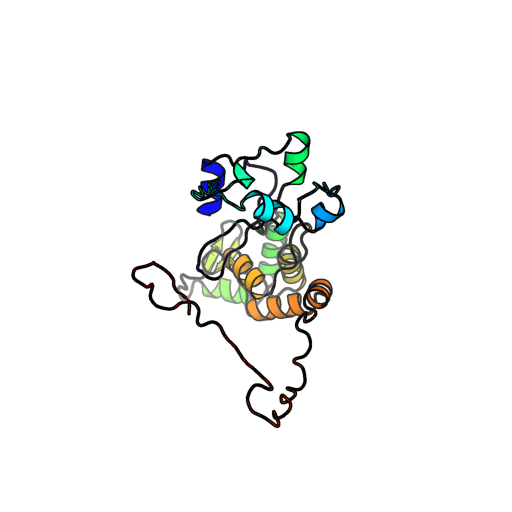55.66 96 ILE A N 1
ATOM 814 C CA . ILE A 1 96 ? 5.693 5.847 -15.976 1.00 55.66 96 ILE A CA 1
ATOM 815 C C . ILE A 1 96 ? 5.684 7.242 -16.602 1.00 55.66 96 ILE A C 1
ATOM 817 O O . ILE A 1 96 ? 4.826 7.541 -17.433 1.00 55.66 96 ILE A O 1
ATOM 821 N N . THR A 1 97 ? 6.608 8.099 -16.173 1.00 60.03 97 THR A N 1
ATOM 822 C CA . THR A 1 97 ? 6.896 9.362 -16.855 1.00 60.03 97 THR A CA 1
ATOM 823 C C . THR A 1 97 ? 7.457 9.071 -18.249 1.00 60.03 97 THR A C 1
ATOM 825 O O . THR A 1 97 ? 8.040 8.012 -18.492 1.00 60.03 97 THR A O 1
ATOM 828 N N . SER A 1 98 ? 7.282 10.007 -19.183 1.00 59.53 98 SER A N 1
ATOM 829 C CA . SER A 1 98 ? 7.904 9.938 -20.515 1.00 59.53 98 SER A CA 1
ATOM 830 C C . SER A 1 98 ? 9.420 9.733 -20.416 1.00 59.53 98 SER A C 1
ATOM 832 O O . SER A 1 98 ? 9.964 8.863 -21.090 1.00 59.53 98 SER A O 1
ATOM 834 N N . ASP A 1 99 ? 10.047 10.469 -19.502 1.00 70.75 99 ASP A N 1
ATOM 835 C CA . ASP A 1 99 ? 11.451 10.375 -19.093 1.00 70.75 99 ASP A CA 1
ATOM 836 C C . ASP A 1 99 ? 11.882 8.947 -18.690 1.00 70.75 99 ASP A C 1
ATOM 838 O O . ASP A 1 99 ? 12.739 8.353 -19.346 1.00 70.75 99 ASP A O 1
ATOM 842 N N . LEU A 1 100 ? 11.214 8.319 -17.710 1.00 74.62 100 LEU A N 1
ATOM 843 C CA . LEU A 1 100 ? 11.541 6.950 -17.278 1.00 74.62 100 LEU A CA 1
ATOM 844 C C . LEU A 1 100 ? 11.388 5.922 -18.417 1.00 74.62 100 LEU A C 1
ATOM 846 O O . LEU A 1 100 ? 12.095 4.915 -18.450 1.00 74.62 100 LEU A O 1
ATOM 850 N N . HIS A 1 101 ? 10.479 6.158 -19.369 1.00 73.81 101 HIS A N 1
ATOM 851 C CA . HIS A 1 101 ? 10.359 5.317 -20.562 1.00 73.81 101 HIS A CA 1
ATOM 852 C C . HIS A 1 101 ? 11.526 5.522 -21.550 1.00 73.81 101 HIS A C 1
ATOM 854 O O . HIS A 1 101 ? 11.922 4.557 -22.211 1.00 73.81 101 HIS A O 1
ATOM 860 N N . GLY A 1 102 ? 12.071 6.737 -21.663 1.00 73.88 102 GLY A N 1
ATOM 861 C CA . GLY A 1 102 ? 13.272 7.034 -22.455 1.00 73.88 102 GLY A CA 1
ATOM 862 C C . GLY A 1 102 ? 14.490 6.296 -21.905 1.00 73.88 102 GLY A C 1
ATOM 863 O O . GLY A 1 102 ? 15.027 5.416 -22.578 1.00 73.88 102 GLY A O 1
ATOM 864 N N . GLN A 1 103 ? 14.801 6.529 -20.626 1.00 78.56 103 GLN A N 1
ATOM 865 C CA . GLN A 1 103 ? 15.913 5.892 -19.905 1.00 78.56 103 GLN A CA 1
ATOM 866 C C . GLN A 1 103 ? 15.870 4.356 -20.002 1.00 78.56 103 GLN A C 1
ATOM 868 O O . GLN A 1 103 ? 16.874 3.707 -20.294 1.00 78.56 103 GLN A O 1
ATOM 873 N N . ILE A 1 104 ? 14.690 3.744 -19.816 1.00 82.69 104 ILE A N 1
ATOM 874 C CA . ILE A 1 104 ? 14.533 2.292 -19.990 1.00 82.69 104 ILE A CA 1
ATOM 875 C C . ILE A 1 104 ? 14.865 1.865 -21.425 1.00 82.69 104 ILE A C 1
ATOM 877 O O . ILE A 1 104 ? 15.505 0.832 -21.598 1.00 82.69 104 ILE A O 1
ATOM 881 N N . CYS A 1 105 ? 14.460 2.617 -22.450 1.00 78.56 105 CYS A N 1
ATOM 882 C CA . CYS A 1 105 ? 14.733 2.270 -23.846 1.00 78.56 105 CYS A CA 1
ATOM 883 C C . CYS A 1 105 ? 16.230 2.355 -24.192 1.00 78.56 105 CYS A C 1
ATOM 885 O O . CYS A 1 105 ? 16.762 1.438 -24.822 1.00 78.56 105 CYS A O 1
ATOM 887 N N . GLU A 1 106 ? 16.909 3.407 -23.738 1.00 78.25 106 GLU A N 1
ATOM 888 C CA . GLU A 1 106 ? 18.352 3.617 -23.920 1.00 78.25 106 GLU A CA 1
ATOM 889 C C . GLU A 1 106 ? 19.161 2.511 -23.234 1.00 78.25 106 GLU A C 1
ATOM 891 O O . GLU A 1 106 ? 19.943 1.802 -23.872 1.00 78.25 106 GLU A O 1
ATOM 896 N N . THR A 1 107 ? 18.899 2.250 -21.954 1.00 79.75 107 THR A N 1
ATOM 897 C CA . THR A 1 107 ? 19.626 1.215 -21.209 1.00 79.75 107 THR A CA 1
ATOM 898 C C . THR A 1 107 ? 19.257 -0.204 -21.676 1.00 79.75 107 THR A C 1
ATOM 900 O O . THR A 1 107 ? 20.093 -1.109 -21.631 1.00 79.75 107 THR A O 1
ATOM 903 N N . GLN A 1 108 ? 18.055 -0.419 -22.237 1.00 81.94 108 GLN A N 1
ATOM 904 C CA . GLN A 1 108 ? 17.725 -1.651 -22.974 1.00 81.94 108 GLN A CA 1
ATOM 905 C C . GLN A 1 108 ? 18.553 -1.841 -24.260 1.00 81.94 108 GLN A C 1
ATOM 907 O O . GLN A 1 108 ? 18.661 -2.979 -24.730 1.00 81.94 108 GLN A O 1
ATOM 912 N N . ALA A 1 109 ? 19.094 -0.778 -24.861 1.00 73.62 109 ALA A N 1
ATOM 913 C CA . ALA A 1 109 ? 19.971 -0.888 -26.026 1.00 73.62 109 ALA A CA 1
ATOM 914 C C . ALA A 1 109 ? 21.386 -1.348 -25.632 1.00 73.62 109 ALA A C 1
ATOM 916 O O . ALA A 1 109 ? 22.018 -2.075 -26.398 1.00 73.62 109 ALA A O 1
ATOM 917 N N . VAL A 1 110 ? 21.854 -1.000 -24.427 1.00 78.31 110 VAL A N 1
ATOM 918 C CA . VAL A 1 110 ? 23.191 -1.358 -23.908 1.00 78.31 110 VAL A CA 1
ATOM 919 C C . VAL A 1 110 ? 23.216 -2.732 -23.211 1.00 78.31 110 VAL A C 1
ATOM 921 O O . VAL A 1 110 ? 24.225 -3.438 -23.254 1.00 78.31 110 VAL A O 1
ATOM 924 N N . ASP A 1 111 ? 22.116 -3.151 -22.576 1.00 79.94 111 ASP A N 1
ATOM 925 C CA . ASP A 1 111 ? 22.068 -4.373 -21.761 1.00 79.94 111 ASP A CA 1
ATOM 926 C C . ASP A 1 111 ? 22.295 -5.668 -22.579 1.00 79.94 111 ASP A C 1
ATOM 928 O O . ASP A 1 111 ? 21.476 -6.089 -23.402 1.00 79.94 111 ASP A O 1
ATOM 932 N N . LYS A 1 112 ? 23.408 -6.359 -22.288 1.00 79.69 112 LYS A N 1
ATOM 933 C CA . LYS A 1 112 ? 23.844 -7.597 -22.967 1.00 79.69 112 LYS A CA 1
ATOM 934 C C . LYS A 1 112 ? 22.847 -8.763 -22.839 1.00 79.69 112 LYS A C 1
ATOM 936 O O . LYS A 1 112 ? 22.763 -9.596 -23.745 1.00 79.69 112 LYS A O 1
ATOM 941 N N . PHE A 1 113 ? 22.086 -8.854 -21.746 1.00 77.50 113 PHE A N 1
ATOM 942 C CA . PHE A 1 113 ? 21.071 -9.898 -21.543 1.00 77.50 113 PHE A CA 1
ATOM 943 C C . PHE A 1 113 ? 19.815 -9.613 -22.378 1.00 77.50 113 PHE A C 1
ATOM 945 O O . PHE A 1 113 ? 19.271 -10.528 -23.006 1.00 77.50 113 PHE A O 1
ATOM 952 N N . ILE A 1 114 ? 19.399 -8.349 -22.458 1.00 77.94 114 ILE A N 1
ATOM 953 C CA . ILE A 1 114 ? 18.264 -7.896 -23.270 1.00 77.94 114 ILE A CA 1
ATOM 954 C C . ILE A 1 114 ? 18.596 -7.937 -24.763 1.00 77.94 114 ILE A C 1
ATOM 956 O O . ILE A 1 114 ? 17.776 -8.437 -25.533 1.00 77.94 114 ILE A O 1
ATOM 960 N N . GLN A 1 115 ? 19.810 -7.560 -25.179 1.00 75.44 115 GLN A N 1
ATOM 961 C CA . GLN A 1 115 ? 20.290 -7.800 -26.545 1.00 75.44 115 GLN A CA 1
ATOM 962 C C . GLN A 1 115 ? 20.258 -9.296 -26.903 1.00 75.44 115 GLN A C 1
ATOM 964 O O . GLN A 1 115 ? 19.711 -9.670 -27.945 1.00 75.44 115 GLN A O 1
ATOM 969 N N . LYS A 1 116 ? 20.787 -10.174 -26.033 1.00 78.44 116 LYS A N 1
ATOM 970 C CA . LYS A 1 116 ? 20.765 -11.633 -26.248 1.00 78.44 116 LYS A CA 1
ATOM 971 C C . LYS A 1 116 ? 19.332 -12.170 -26.340 1.00 78.44 116 LYS A C 1
ATOM 973 O O . LYS A 1 116 ? 19.061 -13.019 -27.184 1.00 78.44 116 LYS A O 1
ATOM 978 N N . LYS A 1 117 ? 18.398 -11.643 -25.538 1.00 75.75 117 LYS A N 1
ATOM 979 C CA . LYS A 1 117 ? 16.961 -11.946 -25.638 1.00 75.75 117 LYS A CA 1
ATOM 980 C C . LYS A 1 117 ? 16.352 -11.468 -26.959 1.00 75.75 117 LYS A C 1
ATOM 982 O O . LYS A 1 117 ? 15.734 -12.285 -27.634 1.00 75.75 117 LYS A O 1
ATOM 987 N N . LYS A 1 118 ? 16.571 -10.207 -27.360 1.00 75.06 118 LYS A N 1
ATOM 988 C CA . LYS A 1 118 ? 16.081 -9.640 -28.633 1.00 75.06 118 LYS A CA 1
ATOM 989 C C . LYS A 1 118 ? 16.552 -10.472 -29.838 1.00 75.06 118 LYS A C 1
ATOM 991 O O . LYS A 1 118 ? 15.730 -10.832 -30.673 1.00 75.06 118 LYS A O 1
ATOM 996 N N . ARG A 1 119 ? 17.830 -10.880 -29.879 1.00 72.50 119 ARG A N 1
ATOM 997 C CA . ARG A 1 119 ? 18.394 -11.737 -30.950 1.00 72.50 119 ARG A CA 1
ATOM 998 C C . ARG A 1 119 ? 17.815 -13.161 -31.002 1.00 72.50 119 ARG A C 1
ATOM 1000 O O . ARG A 1 119 ? 17.867 -13.788 -32.055 1.00 72.50 119 ARG A O 1
ATOM 1007 N N . LEU A 1 120 ? 17.284 -13.692 -29.896 1.00 69.00 120 LEU A N 1
ATOM 1008 C CA . LEU A 1 120 ? 16.748 -15.062 -29.831 1.00 69.00 120 LEU A CA 1
ATOM 1009 C C . LEU A 1 120 ? 15.265 -15.175 -30.228 1.00 69.00 120 LEU A C 1
ATOM 1011 O O . LEU A 1 120 ? 14.821 -16.283 -30.535 1.00 69.00 120 LEU A O 1
ATOM 1015 N N . LEU A 1 121 ? 14.521 -14.061 -30.264 1.00 65.69 121 LEU A N 1
ATOM 1016 C CA . LEU A 1 121 ? 13.090 -14.034 -30.607 1.00 65.69 121 LEU A CA 1
ATOM 1017 C C . LEU A 1 121 ? 12.785 -14.719 -31.948 1.00 65.69 121 LEU A C 1
ATOM 1019 O O . LEU A 1 121 ? 11.835 -15.491 -32.034 1.00 65.69 121 LEU A O 1
ATOM 1023 N N . GLY A 1 122 ? 13.624 -14.494 -32.963 1.00 56.66 122 GLY A N 1
ATOM 1024 C CA . GLY A 1 122 ? 13.433 -15.033 -34.313 1.00 56.66 122 GLY A CA 1
ATOM 1025 C C . GLY A 1 122 ? 13.906 -16.474 -34.546 1.00 56.66 122 GLY A C 1
ATOM 1026 O O . GLY A 1 122 ? 13.819 -16.934 -35.677 1.00 56.66 122 GLY A O 1
ATOM 1027 N N . LYS A 1 123 ? 14.446 -17.187 -33.538 1.00 59.31 123 LYS A N 1
ATOM 1028 C CA . LYS A 1 123 ? 14.980 -18.561 -33.726 1.00 59.31 123 LYS A CA 1
ATOM 1029 C C . LYS A 1 123 ? 14.288 -19.662 -32.918 1.00 59.31 123 LYS A C 1
ATOM 1031 O O . LYS A 1 123 ? 14.356 -20.817 -33.321 1.00 59.31 123 LYS A O 1
ATOM 1036 N N . LYS A 1 124 ? 13.609 -19.334 -31.813 1.00 52.38 124 LYS A N 1
ATOM 1037 C CA . LYS A 1 124 ? 12.614 -20.210 -31.161 1.00 52.38 124 LYS A CA 1
ATOM 1038 C C . LYS A 1 124 ? 11.528 -19.343 -30.534 1.00 52.38 124 LYS A C 1
ATOM 1040 O O . LYS A 1 124 ? 11.795 -18.664 -29.538 1.00 52.38 124 LYS A O 1
ATOM 1045 N N . GLY A 1 125 ? 10.323 -19.398 -31.104 1.00 51.69 125 GLY A N 1
ATOM 1046 C CA . GLY A 1 125 ? 9.169 -18.601 -30.688 1.00 51.69 125 GLY A CA 1
ATOM 1047 C C . GLY A 1 125 ? 8.880 -18.739 -29.194 1.00 51.69 125 GLY A C 1
ATOM 1048 O O . GLY A 1 125 ? 8.332 -19.734 -28.737 1.00 51.69 125 GLY A O 1
ATOM 1049 N N . ASN A 1 126 ? 9.276 -17.730 -28.420 1.00 56.34 126 ASN A N 1
ATOM 1050 C CA . ASN A 1 126 ? 8.879 -17.581 -27.028 1.00 56.34 126 ASN A CA 1
ATOM 1051 C C . ASN A 1 126 ? 7.761 -16.541 -26.987 1.00 56.34 126 ASN A C 1
ATOM 1053 O O . ASN A 1 126 ? 8.039 -15.365 -26.769 1.00 56.34 126 ASN A O 1
ATOM 1057 N N . GLU A 1 127 ? 6.514 -16.996 -27.125 1.00 61.44 127 GLU A N 1
ATOM 1058 C CA . GLU A 1 127 ? 5.254 -16.212 -27.090 1.00 61.44 127 GLU A CA 1
ATOM 1059 C C . GLU A 1 127 ? 5.162 -15.209 -25.921 1.00 61.44 127 GLU A C 1
ATOM 1061 O O . GLU A 1 127 ? 4.380 -14.266 -25.918 1.00 61.44 127 GLU A O 1
ATOM 1066 N N . LYS A 1 128 ? 5.975 -15.442 -24.889 1.00 69.50 128 LYS A N 1
ATOM 1067 C CA . LYS A 1 128 ? 6.059 -14.683 -23.644 1.00 69.50 128 LYS A CA 1
ATOM 1068 C C . LYS A 1 128 ? 6.886 -13.395 -23.763 1.00 69.50 128 LYS A C 1
ATOM 1070 O O . LYS A 1 128 ? 6.840 -12.594 -22.835 1.00 69.50 128 LYS A O 1
ATOM 1075 N N . PHE A 1 129 ? 7.651 -13.181 -24.839 1.00 75.88 129 PHE A N 1
ATOM 1076 C CA . PHE A 1 129 ? 8.468 -11.975 -25.050 1.00 75.88 129 PHE A CA 1
ATOM 1077 C C . PHE A 1 129 ? 8.074 -11.245 -26.341 1.00 75.88 129 PHE A C 1
ATOM 1079 O O . PHE A 1 129 ? 8.225 -11.795 -27.426 1.00 75.88 129 PHE A O 1
ATOM 1086 N N . ASN A 1 130 ? 7.667 -9.980 -26.218 1.00 79.25 130 ASN A N 1
ATOM 1087 C CA . ASN A 1 130 ? 7.241 -9.120 -27.330 1.00 79.25 130 ASN A CA 1
ATOM 1088 C C . ASN A 1 130 ? 8.066 -7.824 -27.361 1.00 79.25 130 ASN A C 1
ATOM 1090 O O . ASN A 1 130 ? 8.626 -7.419 -26.341 1.00 79.25 130 ASN A O 1
ATOM 1094 N N . ILE A 1 131 ? 8.126 -7.147 -28.509 1.00 79.00 131 ILE A N 1
ATOM 1095 C CA . ILE A 1 131 ? 8.708 -5.801 -28.633 1.00 79.00 131 ILE A CA 1
ATOM 1096 C C . ILE A 1 131 ? 7.570 -4.805 -28.879 1.00 79.00 131 ILE A C 1
ATOM 1098 O O . ILE A 1 131 ? 6.700 -5.038 -29.712 1.00 79.00 131 ILE A O 1
ATOM 1102 N N . ASP A 1 132 ? 7.558 -3.715 -28.116 1.00 76.31 132 ASP A N 1
ATOM 1103 C CA . ASP A 1 132 ? 6.576 -2.635 -28.235 1.00 76.31 132 ASP A CA 1
ATOM 1104 C C . ASP A 1 132 ? 6.861 -1.742 -29.461 1.00 76.31 132 ASP A C 1
ATOM 1106 O O . ASP A 1 132 ? 7.995 -1.674 -29.939 1.00 76.31 132 ASP A O 1
ATOM 1110 N N . LYS A 1 133 ? 5.875 -0.947 -29.897 1.00 71.81 133 LYS A N 1
ATOM 1111 C CA . LYS A 1 133 ? 5.994 0.052 -30.982 1.00 71.81 133 LYS A CA 1
ATOM 1112 C C . LYS A 1 133 ? 7.122 1.076 -30.762 1.00 71.81 133 LYS A C 1
ATOM 1114 O O . LYS A 1 133 ? 7.512 1.766 -31.694 1.00 71.81 133 LYS A O 1
ATOM 1119 N N . LYS A 1 134 ? 7.638 1.176 -29.531 1.00 70.00 134 LYS A N 1
ATOM 1120 C CA . LYS A 1 134 ? 8.768 2.025 -29.115 1.00 70.00 134 LYS A CA 1
ATOM 1121 C C . LYS A 1 134 ? 10.099 1.263 -28.954 1.00 70.00 134 LYS A C 1
ATOM 1123 O O . LYS A 1 134 ? 10.974 1.728 -28.238 1.00 70.00 134 LYS A O 1
ATOM 1128 N N . GLY A 1 135 ? 10.244 0.057 -29.511 1.00 72.56 135 GLY A N 1
ATOM 1129 C CA . GLY A 1 135 ? 11.486 -0.739 -29.450 1.00 72.56 135 GLY A CA 1
ATOM 1130 C C . GLY A 1 135 ? 11.803 -1.390 -28.090 1.00 72.56 135 GLY A C 1
ATOM 1131 O O . GLY A 1 135 ? 12.799 -2.113 -27.958 1.00 72.56 135 GLY A O 1
ATOM 1132 N N . VAL A 1 136 ? 10.956 -1.175 -27.080 1.00 80.75 136 VAL A N 1
ATOM 1133 C CA . VAL A 1 136 ? 11.109 -1.706 -25.717 1.00 80.75 136 VAL A CA 1
ATOM 1134 C C . VAL A 1 136 ? 10.662 -3.170 -25.652 1.00 80.75 136 VAL A C 1
ATOM 1136 O O . VAL A 1 136 ? 9.537 -3.510 -26.014 1.00 80.75 136 VAL A O 1
ATOM 1139 N N . LEU A 1 137 ? 11.535 -4.043 -25.150 1.00 82.69 137 LEU A N 1
ATOM 1140 C CA . LEU A 1 137 ? 11.245 -5.443 -24.848 1.00 82.69 137 LEU A CA 1
ATOM 1141 C C . LEU A 1 137 ? 10.278 -5.543 -23.659 1.00 82.69 137 LEU A C 1
ATOM 1143 O O . LEU A 1 137 ? 10.519 -4.964 -22.591 1.00 82.69 137 LEU A O 1
ATOM 1147 N N . ARG A 1 138 ? 9.220 -6.333 -23.840 1.00 83.81 138 ARG A N 1
ATOM 1148 C CA . ARG A 1 138 ? 8.228 -6.709 -22.831 1.00 83.81 138 ARG A CA 1
ATOM 1149 C C . ARG A 1 138 ? 8.233 -8.224 -22.599 1.00 83.81 138 ARG A C 1
ATOM 1151 O O . ARG A 1 138 ? 8.571 -9.000 -23.491 1.00 83.81 138 ARG A O 1
ATOM 1158 N N . PHE A 1 139 ? 7.814 -8.642 -21.407 1.00 82.06 139 PHE A N 1
ATOM 1159 C CA . PHE A 1 139 ? 7.601 -10.035 -21.013 1.00 82.06 139 PHE A CA 1
ATOM 1160 C C . PHE A 1 139 ? 6.221 -10.191 -20.365 1.00 82.06 139 PHE A C 1
ATOM 1162 O O . PHE A 1 139 ? 5.978 -9.604 -19.306 1.00 82.06 139 PHE A O 1
ATOM 1169 N N . ASN A 1 140 ? 5.322 -10.957 -20.992 1.00 78.81 140 ASN A N 1
ATOM 1170 C CA . ASN A 1 140 ? 3.887 -11.007 -20.671 1.00 78.81 140 ASN A CA 1
ATOM 1171 C C . ASN A 1 140 ? 3.329 -9.584 -20.431 1.00 78.81 140 ASN A C 1
ATOM 1173 O O . ASN A 1 140 ? 2.913 -9.243 -19.319 1.00 78.81 140 ASN A O 1
ATOM 1177 N N . ASP A 1 141 ? 3.466 -8.738 -21.458 1.00 80.56 141 ASP A N 1
ATOM 1178 C CA . ASP A 1 141 ? 3.112 -7.308 -21.540 1.00 80.56 141 ASP A CA 1
ATOM 1179 C C . ASP A 1 141 ? 3.791 -6.347 -20.548 1.00 80.56 141 ASP A C 1
ATOM 1181 O O . ASP A 1 141 ? 3.663 -5.127 -20.675 1.00 80.56 141 ASP A O 1
ATOM 1185 N N . ARG A 1 142 ? 4.590 -6.848 -19.602 1.00 84.56 142 ARG A N 1
ATOM 1186 C CA . ARG A 1 142 ? 5.337 -6.031 -18.630 1.00 84.56 142 ARG A CA 1
ATOM 1187 C C . ARG A 1 142 ? 6.663 -5.583 -19.215 1.00 84.56 142 ARG A C 1
ATOM 1189 O O . ARG A 1 142 ? 7.347 -6.373 -19.855 1.00 84.56 142 ARG A O 1
ATOM 1196 N N . ILE A 1 143 ? 7.070 -4.353 -18.940 1.00 85.56 143 ILE A N 1
ATOM 1197 C CA . ILE A 1 143 ? 8.348 -3.809 -19.405 1.00 85.56 143 ILE A CA 1
ATOM 1198 C C . ILE A 1 143 ? 9.507 -4.579 -18.758 1.00 85.56 143 ILE A C 1
ATOM 1200 O O . ILE A 1 143 ? 9.560 -4.729 -17.532 1.00 85.56 143 ILE A O 1
ATOM 1204 N N . CYS A 1 144 ? 10.438 -5.072 -19.579 1.00 84.69 144 CYS A N 1
ATOM 1205 C CA . CYS A 1 144 ? 11.676 -5.668 -19.092 1.00 84.69 144 CYS A CA 1
ATOM 1206 C C . CYS A 1 144 ? 12.609 -4.563 -18.584 1.00 84.69 144 CYS A C 1
ATOM 1208 O O . CYS A 1 144 ? 13.095 -3.759 -19.379 1.00 84.69 144 CYS A O 1
ATOM 1210 N N . VAL A 1 145 ? 12.865 -4.513 -17.277 1.00 86.19 145 VAL A N 1
ATOM 1211 C CA . VAL A 1 145 ? 13.811 -3.539 -16.708 1.00 86.19 145 VAL A CA 1
ATOM 1212 C C . VAL A 1 145 ? 15.241 -4.072 -16.897 1.00 86.19 145 VAL A C 1
ATOM 1214 O O . VAL A 1 145 ? 15.478 -5.239 -16.562 1.00 86.19 145 VAL A O 1
ATOM 1217 N N . PRO A 1 146 ? 16.180 -3.270 -17.441 1.00 83.81 146 PRO A N 1
ATOM 1218 C CA . PRO A 1 146 ? 17.591 -3.638 -17.556 1.00 83.81 146 PRO A CA 1
ATOM 1219 C C . PRO A 1 146 ? 18.259 -3.996 -16.227 1.00 83.81 146 PRO A C 1
ATOM 1221 O O . PRO A 1 146 ? 17.767 -3.662 -15.145 1.00 83.81 146 PRO A O 1
ATOM 1224 N N . ASN A 1 147 ? 19.432 -4.624 -16.295 1.00 83.81 147 ASN A N 1
ATOM 1225 C CA . ASN A 1 147 ? 20.284 -4.828 -15.127 1.00 83.81 147 ASN A CA 1
ATOM 1226 C C . ASN A 1 147 ? 21.117 -3.577 -14.780 1.00 83.81 147 ASN A C 1
ATOM 1228 O O . ASN A 1 147 ? 22.312 -3.672 -14.510 1.00 83.81 147 ASN A O 1
ATOM 1232 N N . ASP A 1 148 ? 20.461 -2.421 -14.769 1.00 84.19 148 ASP A N 1
ATOM 1233 C CA . ASP A 1 148 ? 21.015 -1.151 -14.311 1.00 84.19 148 ASP A CA 1
ATOM 1234 C C . ASP A 1 148 ? 20.542 -0.827 -12.887 1.00 84.19 148 ASP A C 1
ATOM 1236 O O . ASP A 1 148 ? 19.438 -1.209 -12.486 1.00 84.19 148 ASP A O 1
ATOM 1240 N N . LEU A 1 149 ? 21.386 -0.154 -12.104 1.00 82.56 149 LEU A N 1
ATOM 1241 C CA . LEU A 1 149 ? 21.107 0.146 -10.702 1.00 82.56 149 LEU A CA 1
ATOM 1242 C C . LEU A 1 149 ? 20.291 1.428 -10.514 1.00 82.56 149 LEU A C 1
ATOM 1244 O O . LEU A 1 149 ? 19.467 1.458 -9.597 1.00 82.56 149 LEU A O 1
ATOM 1248 N N . GLU A 1 150 ? 20.446 2.446 -11.362 1.00 84.75 150 GLU A N 1
ATOM 1249 C CA . GLU A 1 150 ? 19.742 3.723 -11.188 1.00 84.75 150 GLU A CA 1
ATOM 1250 C C . GLU A 1 150 ? 18.275 3.621 -11.612 1.00 84.75 150 GLU A C 1
ATOM 1252 O O . GLU A 1 150 ? 17.392 3.977 -10.829 1.00 84.75 150 GLU A O 1
ATOM 1257 N N . ILE A 1 151 ? 17.972 2.996 -12.752 1.00 84.38 151 ILE A N 1
ATOM 1258 C CA . ILE A 1 151 ? 16.590 2.709 -13.172 1.00 84.38 151 ILE A CA 1
ATOM 1259 C C . ILE A 1 151 ? 15.874 1.852 -12.113 1.00 84.38 151 ILE A C 1
ATOM 1261 O O . ILE A 1 151 ? 14.729 2.135 -11.744 1.00 84.38 151 ILE A O 1
ATOM 1265 N N . LYS A 1 152 ? 16.552 0.839 -11.550 1.00 87.62 152 LYS A N 1
ATOM 1266 C CA . LYS A 1 152 ? 16.010 0.050 -10.430 1.00 87.62 152 LYS A CA 1
ATOM 1267 C C . LYS A 1 152 ? 15.768 0.918 -9.190 1.00 87.62 152 LYS A C 1
ATOM 1269 O O . LYS A 1 152 ? 14.691 0.821 -8.600 1.00 87.62 152 LYS A O 1
ATOM 1274 N N . LYS A 1 153 ? 16.715 1.780 -8.797 1.00 85.88 153 LYS A N 1
ATOM 1275 C CA . LYS A 1 153 ? 16.560 2.718 -7.666 1.00 85.88 153 LYS A CA 1
ATOM 1276 C C . LYS A 1 153 ? 15.399 3.693 -7.872 1.00 85.88 153 LYS A C 1
ATOM 1278 O O . LYS A 1 153 ? 14.690 3.946 -6.900 1.00 85.88 153 LYS A O 1
ATOM 1283 N N . ILE A 1 154 ? 15.176 4.197 -9.088 1.00 84.88 154 ILE A N 1
ATOM 1284 C CA . ILE A 1 154 ? 14.066 5.105 -9.430 1.00 84.88 154 ILE A CA 1
ATOM 1285 C C . ILE A 1 154 ? 12.722 4.373 -9.301 1.00 84.88 154 ILE A C 1
ATOM 1287 O O . ILE A 1 154 ? 11.836 4.834 -8.580 1.00 84.88 154 ILE A O 1
ATOM 1291 N N . ILE A 1 155 ? 12.586 3.186 -9.907 1.00 85.62 155 ILE A N 1
ATOM 1292 C CA . ILE A 1 155 ? 11.352 2.377 -9.850 1.00 85.62 155 ILE A CA 1
ATOM 1293 C C . ILE A 1 155 ? 11.021 1.953 -8.408 1.00 85.62 155 ILE A C 1
ATOM 1295 O O . ILE A 1 155 ? 9.867 2.043 -7.976 1.00 85.62 155 ILE A O 1
ATOM 1299 N N . LEU A 1 156 ? 12.024 1.513 -7.641 1.00 86.75 156 LEU A N 1
ATOM 1300 C CA . LEU A 1 156 ? 11.867 1.175 -6.221 1.00 86.75 156 LEU A CA 1
ATOM 1301 C C . LEU A 1 156 ? 11.593 2.427 -5.373 1.00 86.75 156 LEU A C 1
ATOM 1303 O O . LEU A 1 156 ? 10.783 2.373 -4.447 1.00 86.75 156 LEU A O 1
ATOM 1307 N N . GLY A 1 157 ? 12.213 3.556 -5.720 1.00 82.56 157 GLY A N 1
ATOM 1308 C CA . GLY A 1 157 ? 12.032 4.861 -5.093 1.00 82.56 157 GLY A CA 1
ATOM 1309 C C . GLY A 1 157 ? 10.601 5.374 -5.199 1.00 82.56 157 GLY A C 1
ATOM 1310 O O . GLY A 1 157 ? 10.002 5.665 -4.168 1.00 82.56 157 GLY A O 1
ATOM 1311 N N . GLU A 1 158 ? 10.002 5.408 -6.391 1.00 82.25 158 GLU A N 1
ATOM 1312 C CA . GLU A 1 158 ? 8.610 5.865 -6.540 1.00 82.25 158 GLU A CA 1
ATOM 1313 C C . GLU A 1 158 ? 7.618 4.877 -5.896 1.00 82.25 158 GLU A C 1
ATOM 1315 O O . GLU A 1 158 ? 6.667 5.288 -5.229 1.00 82.25 158 GLU A O 1
ATOM 1320 N N . ALA A 1 159 ? 7.863 3.563 -5.976 1.00 80.00 159 ALA A N 1
ATOM 1321 C CA . ALA A 1 159 ? 7.015 2.583 -5.291 1.00 80.00 159 ALA A CA 1
ATOM 1322 C C . ALA A 1 159 ? 7.053 2.721 -3.751 1.00 80.00 159 ALA A C 1
ATOM 1324 O O . ALA A 1 159 ? 6.033 2.528 -3.075 1.00 80.00 159 ALA A O 1
ATOM 1325 N N . HIS A 1 160 ? 8.216 3.058 -3.187 1.00 80.44 160 HIS A N 1
ATOM 1326 C CA . HIS A 1 160 ? 8.466 3.021 -1.745 1.00 80.44 160 HIS A CA 1
ATOM 1327 C C . HIS A 1 160 ? 8.388 4.388 -1.044 1.00 80.44 160 HIS A C 1
ATOM 1329 O O . HIS A 1 160 ? 7.852 4.463 0.062 1.00 80.44 160 HIS A O 1
ATOM 1335 N N . LYS A 1 161 ? 8.958 5.435 -1.650 1.00 69.19 161 LYS A N 1
ATOM 1336 C CA . LYS A 1 161 ? 9.261 6.747 -1.045 1.00 69.19 161 LYS A CA 1
ATOM 1337 C C . LYS A 1 161 ? 8.486 7.923 -1.659 1.00 69.19 161 LYS A C 1
ATOM 1339 O O . LYS A 1 161 ? 8.663 9.048 -1.199 1.00 69.19 161 LYS A O 1
ATOM 1344 N N . SER A 1 162 ? 7.654 7.701 -2.684 1.00 68.62 162 SER A N 1
ATOM 1345 C CA . SER A 1 162 ? 6.777 8.749 -3.241 1.00 68.62 162 SER A CA 1
ATOM 1346 C C . SER A 1 162 ? 5.994 9.452 -2.128 1.00 68.62 162 SER A C 1
ATOM 1348 O O . SER A 1 162 ? 5.580 8.793 -1.173 1.00 68.62 162 SER A O 1
ATOM 1350 N N . LYS A 1 163 ? 5.755 10.768 -2.250 1.00 50.38 163 LYS A N 1
ATOM 1351 C CA . LYS A 1 163 ? 5.258 11.651 -1.165 1.00 50.38 163 LYS A CA 1
ATOM 1352 C C . LYS A 1 163 ? 3.961 11.194 -0.468 1.00 50.38 163 LYS A C 1
ATOM 1354 O O . LYS A 1 163 ? 3.641 11.704 0.597 1.00 50.38 163 LYS A O 1
ATOM 1359 N N . LEU A 1 164 ? 3.214 10.255 -1.059 1.00 50.75 164 LEU A N 1
ATOM 1360 C CA . LEU A 1 164 ? 1.963 9.689 -0.531 1.00 50.75 164 LEU A CA 1
ATOM 1361 C C . LEU A 1 164 ? 1.995 8.143 -0.420 1.00 50.75 164 LEU A C 1
ATOM 1363 O O . LEU A 1 164 ? 0.952 7.492 -0.321 1.00 50.75 164 LEU A O 1
ATOM 1367 N N . SER A 1 165 ? 3.183 7.528 -0.449 1.00 56.72 165 SER A N 1
ATOM 1368 C CA . SER A 1 165 ? 3.376 6.091 -0.226 1.00 56.72 165 SER A CA 1
ATOM 1369 C C . SER A 1 165 ? 3.689 5.824 1.246 1.00 56.72 165 SER A C 1
ATOM 1371 O O . SER A 1 165 ? 4.771 6.132 1.736 1.00 56.72 165 SER A O 1
ATOM 1373 N N . ILE A 1 166 ? 2.748 5.197 1.959 1.00 63.50 166 ILE A N 1
ATOM 1374 C CA . ILE A 1 166 ? 2.990 4.660 3.305 1.00 63.50 166 ILE A CA 1
ATOM 1375 C C . ILE A 1 166 ? 3.906 3.439 3.156 1.00 63.50 166 ILE A C 1
ATOM 1377 O O . ILE A 1 166 ? 3.404 2.328 2.949 1.00 63.50 166 ILE A O 1
ATOM 1381 N N . HIS A 1 167 ? 5.217 3.706 3.108 1.00 74.25 167 HIS A N 1
ATOM 1382 C CA . HIS A 1 167 ? 6.386 2.816 3.195 1.00 74.25 167 HIS A CA 1
ATOM 1383 C C . HIS A 1 167 ? 6.071 1.303 3.102 1.00 74.25 167 HIS A C 1
ATOM 1385 O O . HIS A 1 167 ? 6.171 0.569 4.088 1.00 74.25 167 HIS A O 1
ATOM 1391 N N . PRO A 1 168 ? 5.622 0.824 1.924 1.00 74.88 168 PRO A N 1
ATOM 1392 C CA . PRO A 1 168 ? 4.992 -0.485 1.795 1.00 74.88 168 PRO A CA 1
ATOM 1393 C C . PRO A 1 168 ? 5.984 -1.638 1.963 1.00 74.88 168 PRO A C 1
ATOM 1395 O O . PRO A 1 168 ? 7.037 -1.671 1.334 1.00 74.88 168 PRO A O 1
ATOM 1398 N N . GLY A 1 169 ? 5.599 -2.650 2.744 1.00 80.38 169 GLY A N 1
ATOM 1399 C CA . GLY A 1 169 ? 6.393 -3.870 2.899 1.00 80.38 169 GLY A CA 1
ATOM 1400 C C . GLY A 1 169 ? 6.650 -4.592 1.568 1.00 80.38 169 GLY A C 1
ATOM 1401 O O . GLY A 1 169 ? 5.810 -4.578 0.664 1.00 80.38 169 GLY A O 1
ATOM 1402 N N . ALA A 1 170 ? 7.796 -5.274 1.469 1.00 85.38 170 ALA A N 1
ATOM 1403 C CA . ALA A 1 170 ? 8.337 -5.854 0.233 1.00 85.38 170 ALA A CA 1
ATOM 1404 C C . ALA A 1 170 ? 7.330 -6.663 -0.606 1.00 85.38 170 ALA A C 1
ATOM 1406 O O . ALA A 1 170 ? 7.265 -6.500 -1.824 1.00 85.38 170 ALA A O 1
ATOM 1407 N N . THR A 1 171 ? 6.492 -7.487 0.030 1.00 84.56 171 THR A N 1
ATOM 1408 C CA . THR A 1 171 ? 5.448 -8.271 -0.653 1.00 84.56 171 THR A CA 1
ATOM 1409 C C . THR A 1 171 ? 4.454 -7.388 -1.415 1.00 84.56 171 THR A C 1
ATOM 1411 O O . THR A 1 171 ? 4.047 -7.747 -2.520 1.00 84.56 171 THR A O 1
ATOM 1414 N N . LYS A 1 172 ? 4.092 -6.219 -0.868 1.00 81.00 172 LYS A N 1
ATOM 1415 C CA . LYS A 1 172 ? 3.159 -5.273 -1.495 1.00 81.00 172 LYS A CA 1
ATOM 1416 C C . LYS A 1 172 ? 3.809 -4.538 -2.666 1.00 81.00 172 LYS A C 1
ATOM 1418 O O . LYS A 1 172 ? 3.208 -4.501 -3.737 1.00 81.00 172 LYS A O 1
ATOM 1423 N N . ILE A 1 173 ? 5.044 -4.046 -2.497 1.00 86.06 173 ILE A N 1
ATOM 1424 C CA . ILE A 1 173 ? 5.827 -3.441 -3.592 1.00 86.06 173 ILE A CA 1
ATOM 1425 C C . ILE A 1 173 ? 5.966 -4.431 -4.750 1.00 86.06 173 ILE A C 1
ATOM 1427 O O . ILE A 1 173 ? 5.642 -4.098 -5.887 1.00 86.06 173 ILE A O 1
ATOM 1431 N N . TYR A 1 174 ? 6.371 -5.671 -4.463 1.00 87.75 174 TYR A N 1
ATOM 1432 C CA . TYR A 1 174 ? 6.509 -6.715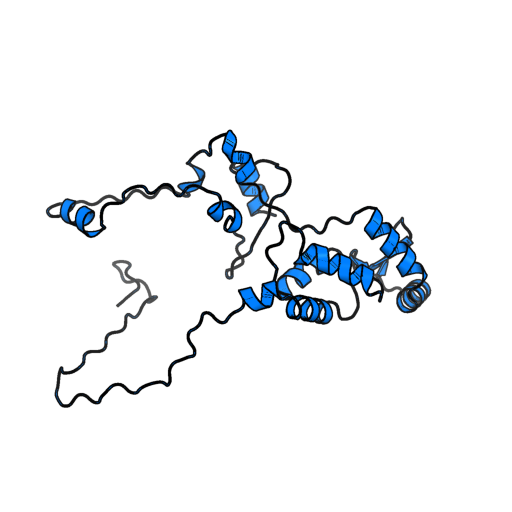 -5.476 1.00 87.75 174 TYR A CA 1
ATOM 1433 C C . TYR A 1 174 ? 5.185 -6.994 -6.208 1.00 87.75 174 TYR A C 1
ATOM 1435 O O . TYR A 1 174 ? 5.182 -7.103 -7.431 1.00 87.75 174 TYR A O 1
ATOM 1443 N N . GLN A 1 175 ? 4.054 -7.071 -5.495 1.00 83.75 175 GLN A N 1
ATOM 1444 C CA . GLN A 1 175 ? 2.733 -7.266 -6.111 1.00 83.75 175 GLN A CA 1
ATOM 1445 C C . GLN A 1 175 ? 2.281 -6.091 -6.990 1.00 83.75 175 GLN A C 1
ATOM 1447 O O . GLN A 1 175 ? 1.570 -6.316 -7.970 1.00 83.75 175 GLN A O 1
ATOM 1452 N N . ASP A 1 176 ? 2.656 -4.855 -6.656 1.00 81.56 176 ASP A N 1
ATOM 1453 C CA . ASP A 1 176 ? 2.305 -3.681 -7.458 1.00 81.56 176 ASP A CA 1
ATOM 1454 C C . ASP A 1 176 ? 3.227 -3.531 -8.678 1.00 81.56 176 ASP A C 1
ATOM 1456 O O . ASP A 1 176 ? 2.724 -3.408 -9.796 1.00 81.56 176 ASP A O 1
ATOM 1460 N N . LEU A 1 177 ? 4.548 -3.654 -8.506 1.00 85.88 177 LEU A N 1
ATOM 1461 C CA . LEU A 1 177 ? 5.521 -3.582 -9.606 1.00 85.88 177 LEU A CA 1
ATOM 1462 C C . LEU A 1 177 ? 5.345 -4.716 -10.627 1.00 85.88 177 LEU A C 1
ATOM 1464 O O . LEU A 1 177 ? 5.395 -4.459 -11.830 1.00 85.88 177 LEU A O 1
ATOM 1468 N N . LYS A 1 178 ? 5.027 -5.942 -10.177 1.00 86.06 178 LYS A N 1
ATOM 1469 C CA . LYS A 1 178 ? 4.771 -7.120 -11.036 1.00 86.06 178 LYS A CA 1
ATOM 1470 C C . LYS A 1 178 ? 3.639 -6.920 -12.058 1.00 86.06 178 LYS A C 1
ATOM 1472 O O . LYS A 1 178 ? 3.514 -7.728 -12.974 1.00 86.06 178 LYS A O 1
ATOM 1477 N N . LYS A 1 179 ? 2.810 -5.880 -11.928 1.00 83.25 179 LYS A N 1
ATOM 1478 C CA . LYS A 1 179 ? 1.761 -5.543 -12.909 1.00 83.25 179 LYS A CA 1
ATOM 1479 C C . LYS A 1 179 ? 2.319 -4.883 -14.170 1.00 83.25 179 LYS A C 1
ATOM 1481 O O . LYS A 1 179 ? 1.714 -5.025 -15.224 1.00 83.25 179 LYS A O 1
ATOM 1486 N N . MET A 1 180 ? 3.430 -4.154 -14.051 1.00 81.00 180 MET A N 1
ATOM 1487 C CA . MET A 1 180 ? 3.940 -3.245 -15.090 1.00 81.00 180 MET A CA 1
ATOM 1488 C C . MET A 1 180 ? 5.383 -3.548 -15.498 1.00 81.00 180 MET A C 1
ATOM 1490 O O . MET A 1 180 ? 5.745 -3.318 -16.649 1.00 81.00 180 MET A O 1
ATOM 1494 N N . PHE A 1 181 ? 6.183 -4.108 -14.588 1.00 86.12 181 PHE A N 1
ATOM 1495 C CA . PHE A 1 181 ? 7.607 -4.373 -14.775 1.00 86.12 181 PHE A CA 1
ATOM 1496 C C . PHE A 1 181 ? 7.954 -5.846 -14.525 1.00 86.12 181 PHE A C 1
ATOM 1498 O O . PHE A 1 181 ? 7.252 -6.568 -13.807 1.00 86.12 181 PHE A O 1
ATOM 1505 N N . SER A 1 182 ? 9.062 -6.293 -15.113 1.00 86.69 182 SER A N 1
ATOM 1506 C CA . SER A 1 182 ? 9.641 -7.617 -14.885 1.00 86.69 182 SER A CA 1
ATOM 1507 C C . SER A 1 182 ? 11.160 -7.568 -15.043 1.00 86.69 182 SER A C 1
ATOM 1509 O O . SER A 1 182 ? 11.652 -7.063 -16.049 1.00 86.69 182 SER A O 1
ATOM 1511 N N . TRP A 1 183 ? 11.909 -8.119 -14.086 1.00 89.62 183 TRP A N 1
ATOM 1512 C CA . TRP A 1 183 ? 13.359 -8.303 -14.208 1.00 89.62 183 TRP A CA 1
ATOM 1513 C C . TRP A 1 183 ? 13.872 -9.481 -13.358 1.00 89.62 183 TRP A C 1
ATOM 1515 O O . TRP A 1 183 ? 13.179 -9.922 -12.429 1.00 89.62 183 TRP A O 1
ATOM 1525 N N . PRO A 1 184 ? 15.063 -10.039 -13.662 1.00 85.25 184 PRO A N 1
ATOM 1526 C CA . PRO A 1 184 ? 15.649 -11.128 -12.883 1.00 85.25 184 PRO A CA 1
ATOM 1527 C C . PRO A 1 184 ? 15.801 -10.754 -11.404 1.00 85.25 184 PRO A C 1
ATOM 1529 O O . PRO A 1 184 ? 16.167 -9.634 -11.078 1.00 85.25 184 PRO A O 1
ATOM 1532 N N . LYS A 1 185 ? 15.535 -11.699 -10.494 1.00 87.31 185 LYS A N 1
ATOM 1533 C CA . LYS A 1 185 ? 15.691 -11.530 -9.031 1.00 87.31 185 LYS A CA 1
ATOM 1534 C C . LYS A 1 185 ? 14.866 -10.391 -8.382 1.00 87.31 185 LYS A C 1
ATOM 1536 O O . LYS A 1 185 ? 15.007 -10.195 -7.176 1.00 87.31 185 LYS A O 1
ATOM 1541 N N . MET A 1 186 ? 13.922 -9.749 -9.091 1.00 89.31 186 MET A N 1
ATOM 1542 C CA . MET A 1 186 ? 13.070 -8.638 -8.607 1.00 89.31 186 MET A CA 1
ATOM 1543 C C . MET A 1 186 ? 12.534 -8.802 -7.170 1.00 89.31 186 MET A C 1
ATOM 1545 O O . MET A 1 186 ? 12.597 -7.861 -6.385 1.00 89.31 186 MET A O 1
ATOM 1549 N N . LYS A 1 187 ? 12.050 -9.993 -6.774 1.00 89.06 187 LYS A N 1
ATOM 1550 C CA . LYS A 1 187 ? 11.552 -10.242 -5.400 1.00 89.06 187 LYS A CA 1
ATOM 1551 C C . LYS A 1 187 ? 12.640 -10.063 -4.322 1.00 89.06 187 LYS A C 1
ATOM 1553 O O . LYS A 1 187 ? 12.326 -9.573 -3.241 1.00 89.06 187 LYS A O 1
ATOM 1558 N N . LYS A 1 188 ? 13.893 -10.451 -4.602 1.00 91.31 188 LYS A N 1
ATOM 1559 C CA . LYS A 1 188 ? 15.033 -10.306 -3.676 1.00 91.31 188 LYS A CA 1
ATOM 1560 C C . LYS A 1 188 ? 15.480 -8.847 -3.589 1.00 91.31 188 LYS A C 1
ATOM 1562 O O . LYS A 1 188 ? 15.648 -8.341 -2.487 1.00 91.31 188 LYS A O 1
ATOM 1567 N N . GLU A 1 189 ? 15.601 -8.167 -4.727 1.00 91.00 189 GLU A N 1
ATOM 1568 C CA . GLU A 1 189 ? 16.013 -6.756 -4.777 1.00 91.00 189 GLU A CA 1
ATOM 1569 C C . GLU A 1 189 ? 14.992 -5.835 -4.082 1.00 91.00 189 GLU A C 1
ATOM 1571 O O . GLU A 1 189 ? 15.374 -5.001 -3.264 1.00 91.00 189 GLU A O 1
ATOM 1576 N N . VAL A 1 190 ? 13.687 -6.055 -4.302 1.00 90.75 190 VAL A N 1
ATOM 1577 C CA . VAL A 1 190 ? 12.607 -5.360 -3.572 1.00 90.75 190 VAL A CA 1
ATOM 1578 C C . VAL A 1 190 ? 12.705 -5.594 -2.059 1.00 90.75 190 VAL A C 1
ATOM 1580 O O . VAL A 1 190 ? 12.530 -4.656 -1.283 1.00 90.75 190 VAL A O 1
ATOM 1583 N N . ALA A 1 191 ? 12.985 -6.825 -1.618 1.00 90.12 191 ALA A N 1
ATOM 1584 C CA . ALA A 1 191 ? 13.129 -7.132 -0.195 1.00 90.12 191 ALA A CA 1
ATOM 1585 C C . ALA A 1 191 ? 14.345 -6.429 0.429 1.00 90.12 191 ALA A C 1
ATOM 1587 O O . ALA A 1 191 ? 14.219 -5.838 1.500 1.00 90.12 191 ALA A O 1
ATOM 1588 N N . GLN A 1 192 ? 15.484 -6.431 -0.266 1.00 90.56 192 GLN A N 1
ATOM 1589 C CA . GLN A 1 192 ? 16.713 -5.771 0.173 1.00 90.56 192 GLN A CA 1
ATOM 1590 C C . GLN A 1 192 ? 16.552 -4.242 0.253 1.00 90.56 192 GLN A C 1
ATOM 1592 O O . GLN A 1 192 ? 16.972 -3.641 1.238 1.00 90.56 192 GLN 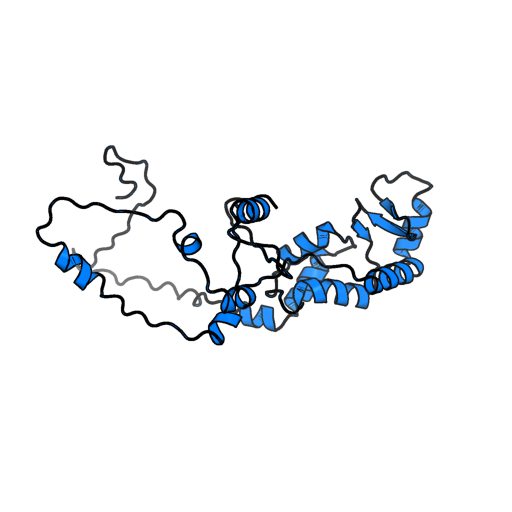A O 1
ATOM 1597 N N . TYR A 1 193 ? 15.878 -3.617 -0.719 1.00 90.00 193 TYR A N 1
ATOM 1598 C CA . TYR A 1 193 ? 15.609 -2.171 -0.716 1.00 90.00 193 TYR A CA 1
ATOM 1599 C C . TYR A 1 193 ? 14.659 -1.741 0.418 1.00 90.00 193 TYR A C 1
ATOM 1601 O O . TYR A 1 193 ? 14.835 -0.678 1.009 1.00 90.00 193 TYR A O 1
ATOM 1609 N N . VAL A 1 194 ? 13.654 -2.558 0.755 1.00 87.19 194 VAL A N 1
ATOM 1610 C CA . VAL A 1 194 ? 12.785 -2.291 1.920 1.00 87.19 194 VAL A CA 1
ATOM 1611 C C . VAL A 1 194 ? 13.549 -2.489 3.233 1.00 87.19 194 VAL A C 1
ATOM 1613 O O . VAL A 1 194 ? 13.353 -1.725 4.176 1.00 87.19 194 VAL A O 1
ATOM 1616 N N . ALA A 1 195 ? 14.444 -3.481 3.298 1.00 87.12 195 ALA A N 1
ATOM 1617 C CA . ALA A 1 195 ? 15.245 -3.761 4.488 1.00 87.12 195 ALA A CA 1
ATOM 1618 C C . ALA A 1 195 ? 16.231 -2.630 4.837 1.00 87.12 195 ALA A C 1
ATOM 1620 O O . ALA A 1 195 ? 16.470 -2.395 6.019 1.00 87.12 195 ALA A O 1
ATOM 1621 N N . THR A 1 196 ? 16.752 -1.887 3.853 1.00 88.31 196 THR A N 1
ATOM 1622 C CA . THR A 1 196 ? 17.625 -0.716 4.083 1.00 88.31 196 THR A CA 1
ATOM 1623 C C . THR A 1 196 ? 16.863 0.584 4.378 1.00 88.31 196 THR A C 1
ATOM 1625 O O . THR A 1 196 ? 17.478 1.622 4.625 1.00 88.31 196 THR A O 1
ATOM 1628 N N . CYS A 1 197 ? 15.525 0.578 4.377 1.00 86.44 197 CYS A N 1
ATOM 1629 C CA . CYS A 1 197 ? 14.750 1.785 4.644 1.00 86.44 197 CYS A CA 1
ATOM 1630 C C . CYS A 1 197 ? 14.641 2.070 6.154 1.00 86.44 197 CYS A C 1
ATOM 1632 O O . CYS A 1 197 ? 13.803 1.486 6.840 1.00 86.44 197 CYS A O 1
ATOM 1634 N N . LEU A 1 198 ? 15.413 3.046 6.653 1.00 82.75 198 LEU A N 1
ATOM 1635 C CA . LEU A 1 198 ? 15.396 3.496 8.060 1.00 82.75 198 LEU A CA 1
ATOM 1636 C C . LEU A 1 198 ? 13.984 3.796 8.603 1.00 82.75 198 LEU A C 1
ATOM 1638 O O . LEU A 1 198 ? 13.696 3.534 9.766 1.00 82.75 198 LEU A O 1
ATOM 1642 N N . ILE A 1 199 ? 13.083 4.320 7.763 1.00 80.81 199 ILE A N 1
ATOM 1643 C CA . ILE A 1 199 ? 11.688 4.599 8.145 1.00 80.81 199 ILE A CA 1
ATOM 1644 C C . ILE A 1 199 ? 10.897 3.293 8.323 1.00 80.81 199 ILE A C 1
ATOM 1646 O O . ILE A 1 199 ? 10.134 3.178 9.277 1.00 80.81 199 ILE A O 1
ATOM 1650 N N . CYS A 1 200 ? 11.108 2.278 7.472 1.00 79.88 200 CYS A N 1
ATOM 1651 C CA . CYS A 1 200 ? 10.522 0.950 7.686 1.00 79.88 200 CYS A CA 1
ATOM 1652 C C . CYS A 1 200 ? 11.086 0.266 8.929 1.00 79.88 200 CYS A C 1
ATOM 1654 O O . CYS A 1 200 ? 10.320 -0.372 9.638 1.00 79.88 200 CYS A O 1
ATOM 1656 N N . GLN A 1 201 ? 12.390 0.390 9.189 1.00 80.19 201 GLN A N 1
ATOM 1657 C CA . GLN A 1 201 ? 13.028 -0.175 10.381 1.00 80.19 201 GLN A CA 1
ATOM 1658 C C . GLN A 1 201 ? 12.427 0.440 11.655 1.00 80.19 201 GLN A C 1
ATOM 1660 O O . GLN A 1 201 ? 11.881 -0.282 12.483 1.00 80.19 201 GLN A O 1
ATOM 1665 N N . LYS A 1 202 ? 12.409 1.778 11.759 1.00 76.31 202 LYS A N 1
ATOM 1666 C CA . LYS A 1 202 ? 11.841 2.501 12.913 1.00 76.31 202 LYS A CA 1
ATOM 1667 C C . LYS A 1 202 ? 10.325 2.313 13.075 1.00 76.31 202 LYS A C 1
ATOM 1669 O O . LYS A 1 202 ? 9.836 2.342 14.195 1.00 76.31 202 LYS A O 1
ATOM 1674 N N . ALA A 1 203 ? 9.577 2.090 11.991 1.00 68.81 203 ALA A N 1
ATOM 1675 C CA . ALA A 1 203 ? 8.142 1.778 12.054 1.00 68.81 203 ALA A CA 1
ATOM 1676 C C . ALA A 1 203 ? 7.833 0.289 12.327 1.00 68.81 203 ALA A C 1
ATOM 1678 O O . ALA A 1 203 ? 6.683 -0.054 12.593 1.00 68.81 203 ALA A O 1
ATOM 1679 N N . LYS A 1 204 ? 8.840 -0.592 12.245 1.00 62.44 204 LYS A N 1
ATOM 1680 C CA . LYS A 1 204 ? 8.759 -2.030 12.547 1.00 62.44 204 LYS A CA 1
ATOM 1681 C C . LYS A 1 204 ? 9.459 -2.396 13.860 1.00 62.44 204 LYS A C 1
ATOM 1683 O O . LYS A 1 204 ? 9.865 -3.543 14.025 1.00 62.44 204 LYS A O 1
ATOM 1688 N N . ILE A 1 205 ? 9.586 -1.448 14.789 1.00 54.53 205 ILE A N 1
ATOM 1689 C CA . ILE A 1 205 ? 9.915 -1.793 16.173 1.00 54.53 205 ILE A CA 1
ATOM 1690 C C . ILE A 1 205 ? 8.840 -2.765 16.671 1.00 54.53 205 ILE A C 1
ATOM 1692 O O . ILE A 1 205 ? 7.647 -2.603 16.394 1.00 54.53 205 ILE A O 1
ATOM 1696 N N . GLU A 1 206 ? 9.284 -3.827 17.330 1.00 53.62 206 GLU A N 1
ATOM 1697 C CA . GLU A 1 206 ? 8.425 -4.916 17.759 1.00 53.62 206 GLU A CA 1
ATOM 1698 C C . GLU A 1 206 ? 7.601 -4.446 18.965 1.00 53.62 206 GLU A C 1
ATOM 1700 O O . GLU A 1 206 ? 8.068 -4.433 20.093 1.00 53.62 206 GLU A O 1
ATOM 1705 N N . HIS A 1 207 ? 6.371 -3.983 18.710 1.00 52.12 207 HIS A N 1
ATOM 1706 C CA . HIS A 1 207 ? 5.444 -3.520 19.755 1.00 52.12 207 HIS A CA 1
ATOM 1707 C C . HIS A 1 207 ? 4.821 -4.665 20.573 1.00 52.12 207 HIS A C 1
ATOM 1709 O O . HIS A 1 207 ? 4.006 -4.411 21.460 1.00 52.12 207 HIS A O 1
ATOM 1715 N N . GLN A 1 208 ? 5.188 -5.918 20.288 1.00 54.81 208 GLN A N 1
ATOM 1716 C CA . GLN A 1 208 ? 5.058 -6.969 21.286 1.00 54.81 208 GLN A CA 1
ATOM 1717 C C . GLN A 1 208 ? 6.033 -6.628 22.412 1.00 54.81 208 GLN A C 1
ATOM 1719 O O . GLN A 1 208 ? 7.218 -6.425 22.156 1.00 54.81 208 GLN A O 1
ATOM 1724 N N . LYS A 1 209 ? 5.563 -6.601 23.663 1.00 58.31 209 LYS A N 1
ATOM 1725 C CA . LYS A 1 209 ? 6.500 -6.765 24.781 1.00 58.31 209 LYS A CA 1
ATOM 1726 C C . LYS A 1 209 ? 7.280 -8.065 24.516 1.00 58.31 209 LYS A C 1
ATOM 1728 O O . LYS A 1 209 ? 6.655 -9.009 24.021 1.00 58.31 209 LYS A O 1
ATOM 1733 N N . PRO A 1 210 ? 8.590 -8.150 24.821 1.00 63.97 210 PRO A N 1
ATOM 1734 C CA . PRO A 1 210 ? 9.265 -9.443 24.802 1.00 63.97 210 PRO A CA 1
ATOM 1735 C C . PRO A 1 210 ? 8.422 -10.402 25.642 1.00 63.97 210 PRO A C 1
ATOM 1737 O O . PRO A 1 210 ? 7.953 -10.010 26.715 1.00 63.97 210 PRO A O 1
ATOM 1740 N N . ALA A 1 211 ? 8.146 -11.596 25.110 1.00 64.75 211 ALA A N 1
ATOM 1741 C CA . ALA A 1 211 ? 7.331 -12.574 25.816 1.00 64.75 211 ALA A CA 1
ATOM 1742 C C . ALA A 1 211 ? 7.957 -12.776 27.197 1.00 64.75 211 ALA A C 1
ATOM 1744 O O . ALA A 1 211 ? 9.139 -13.112 27.289 1.00 64.75 211 ALA A O 1
ATOM 1745 N N . GLY A 1 212 ? 7.196 -12.461 28.248 1.00 67.31 212 GLY A N 1
ATOM 1746 C CA . GLY A 1 212 ? 7.700 -12.559 29.610 1.00 67.31 212 GLY A CA 1
ATOM 1747 C C . GLY A 1 212 ? 8.194 -13.976 29.863 1.00 67.31 212 GLY A C 1
ATOM 1748 O O . GLY A 1 212 ? 7.630 -14.929 29.320 1.00 67.31 212 GLY A O 1
ATOM 1749 N N . ILE A 1 213 ? 9.234 -14.116 30.689 1.00 75.31 213 ILE A N 1
ATOM 1750 C CA . ILE A 1 213 ? 9.559 -15.424 31.263 1.00 75.31 213 ILE A CA 1
ATOM 1751 C C . ILE A 1 213 ? 8.257 -15.936 31.875 1.00 75.31 213 ILE A C 1
ATOM 1753 O O . ILE A 1 213 ? 7.612 -15.209 32.631 1.00 75.31 213 ILE A O 1
ATOM 1757 N N . LEU A 1 214 ? 7.826 -17.124 31.452 1.00 62.50 214 LEU A N 1
ATOM 1758 C CA . LEU A 1 214 ? 6.502 -17.646 31.761 1.00 62.50 214 LEU A CA 1
ATOM 1759 C C . LEU A 1 214 ? 6.495 -18.051 33.236 1.00 62.50 214 LEU A C 1
ATOM 1761 O O . LEU A 1 214 ? 6.855 -19.173 33.582 1.00 62.50 214 LEU A O 1
ATOM 1765 N N . GLN A 1 215 ? 6.182 -17.084 34.100 1.00 71.75 215 GLN A N 1
ATOM 1766 C CA . GLN A 1 215 ? 6.135 -17.290 35.539 1.00 71.75 215 GLN A CA 1
ATOM 1767 C C . GLN A 1 215 ? 5.034 -18.317 35.830 1.00 71.75 215 GLN A C 1
ATOM 1769 O O . GLN A 1 215 ? 3.901 -18.116 35.378 1.00 71.75 215 GLN A O 1
ATOM 1774 N N . PRO A 1 216 ? 5.342 -19.418 36.538 1.00 76.50 216 PRO A N 1
ATOM 1775 C CA . PRO A 1 216 ? 4.295 -20.262 37.080 1.00 76.50 216 PRO A CA 1
ATOM 1776 C C . PRO A 1 216 ? 3.455 -19.427 38.049 1.00 76.50 216 PRO A C 1
ATOM 1778 O O . PRO A 1 216 ? 3.970 -18.533 38.720 1.00 76.50 216 PRO A O 1
ATOM 1781 N N . LEU A 1 217 ? 2.161 -19.719 38.095 1.00 74.75 217 LEU A N 1
ATOM 1782 C CA . LEU A 1 217 ? 1.287 -19.220 39.148 1.00 74.75 217 LEU A CA 1
ATOM 1783 C C . LEU A 1 217 ? 1.672 -19.909 40.461 1.00 74.75 217 LEU A C 1
ATOM 1785 O O . LEU A 1 217 ? 2.040 -21.088 40.445 1.00 74.75 217 LEU A O 1
ATOM 1789 N N . ASP A 1 218 ? 1.578 -19.185 41.573 1.00 82.31 218 ASP A N 1
ATOM 1790 C CA . ASP A 1 218 ? 1.801 -19.758 42.898 1.00 82.31 218 ASP A CA 1
ATOM 1791 C C . ASP A 1 218 ? 0.809 -20.904 43.160 1.00 82.31 218 ASP A C 1
ATOM 1793 O O . ASP A 1 218 ? -0.336 -20.886 42.697 1.00 82.31 218 ASP A O 1
ATOM 1797 N N . ILE A 1 219 ? 1.266 -21.938 43.866 1.00 80.88 219 ILE A N 1
ATOM 1798 C CA . ILE A 1 219 ? 0.446 -23.116 44.161 1.00 80.88 219 ILE A CA 1
ATOM 1799 C C . ILE A 1 219 ? -0.537 -22.735 45.281 1.00 80.88 219 ILE A C 1
ATOM 1801 O O . ILE A 1 219 ? -0.070 -22.372 46.359 1.00 80.88 219 ILE A O 1
ATOM 1805 N N . PRO A 1 220 ? -1.866 -22.817 45.072 1.00 84.69 220 PRO A N 1
ATOM 1806 C CA . PRO A 1 220 ? -2.837 -22.513 46.121 1.00 84.69 220 PRO A CA 1
ATOM 1807 C C . PRO A 1 220 ? -2.719 -23.515 47.277 1.00 84.69 220 PRO A C 1
ATOM 1809 O O . PRO A 1 220 ? -2.654 -24.726 47.050 1.00 84.69 220 PRO A O 1
ATOM 1812 N N . GLU A 1 221 ? -2.704 -23.013 48.512 1.00 87.44 221 GLU A N 1
ATOM 1813 C CA . GLU A 1 221 ? -2.497 -23.824 49.721 1.00 87.44 221 GLU A CA 1
ATOM 1814 C C . GLU A 1 221 ? -3.796 -24.503 50.193 1.00 87.44 221 GLU A C 1
ATOM 1816 O O . GLU A 1 221 ? -3.766 -25.556 50.837 1.00 87.44 221 GLU A O 1
ATOM 1821 N N . SER A 1 222 ? -4.947 -23.932 49.837 1.00 81.19 222 SER A N 1
ATOM 1822 C CA . SER A 1 222 ? -6.284 -24.385 50.207 1.00 81.19 222 SER A CA 1
ATOM 1823 C C . SER A 1 222 ? -7.268 -24.344 49.025 1.00 81.19 222 SER A C 1
ATOM 1825 O O . SER A 1 222 ? -6.989 -23.900 47.908 1.00 81.19 222 SER A O 1
ATOM 1827 N N . LYS A 1 223 ? -8.468 -24.884 49.258 1.00 73.31 223 LYS A N 1
ATOM 1828 C CA . LYS A 1 223 ? -9.575 -24.860 48.297 1.00 73.31 223 LYS A CA 1
ATOM 1829 C C . LYS A 1 223 ? -10.163 -23.449 48.240 1.00 73.31 223 LYS A C 1
ATOM 1831 O O . LYS A 1 223 ? -10.472 -22.885 49.283 1.00 73.31 223 LYS A O 1
ATOM 1836 N N . TRP A 1 224 ? -10.418 -22.973 47.019 1.00 79.06 224 TRP A N 1
ATOM 1837 C CA . TRP A 1 224 ? -10.951 -21.643 46.666 1.00 79.06 224 TRP A CA 1
ATOM 1838 C C . TRP A 1 224 ? -9.953 -20.469 46.670 1.00 79.06 224 TRP A C 1
ATOM 1840 O O . TRP A 1 224 ? -10.331 -19.389 46.223 1.00 79.06 224 TRP A O 1
ATOM 1850 N N . ASP A 1 225 ? -8.684 -20.677 47.035 1.00 77.81 225 ASP A N 1
ATOM 1851 C CA . ASP A 1 225 ? -7.635 -19.634 47.038 1.00 77.81 225 ASP A CA 1
ATOM 1852 C C . ASP A 1 225 ? -7.352 -19.016 45.657 1.00 77.81 225 ASP A C 1
ATOM 1854 O O . ASP A 1 225 ? -6.799 -17.923 45.545 1.00 77.81 225 ASP A O 1
ATOM 1858 N N . SER A 1 226 ? -7.691 -19.719 44.576 1.00 75.38 226 SER A N 1
ATOM 1859 C CA . SER A 1 226 ? -7.575 -19.216 43.208 1.00 75.38 226 SER A CA 1
ATOM 1860 C C . SER A 1 226 ? -8.636 -19.834 42.306 1.00 75.38 226 SER A C 1
ATOM 1862 O O . SER A 1 226 ? -8.852 -21.046 42.310 1.00 75.38 226 SER A O 1
ATOM 1864 N N . ILE A 1 227 ? -9.289 -18.986 41.509 1.00 78.69 227 ILE A N 1
ATOM 1865 C CA . ILE A 1 227 ? -10.324 -19.371 40.547 1.00 78.69 227 ILE A CA 1
ATOM 1866 C C . ILE A 1 227 ? -9.911 -18.834 39.178 1.00 78.69 227 ILE A C 1
ATOM 1868 O O . ILE A 1 227 ? -9.842 -17.624 38.970 1.00 78.69 227 ILE A O 1
ATOM 1872 N N . PHE A 1 228 ? -9.660 -19.743 38.238 1.00 74.38 228 PHE A N 1
ATOM 1873 C CA . PHE A 1 228 ? -9.372 -19.412 36.845 1.00 74.38 228 PHE A CA 1
ATOM 1874 C C . PHE A 1 228 ? -10.616 -19.672 35.996 1.00 74.38 228 PHE A C 1
ATOM 1876 O O . PHE A 1 228 ? -11.232 -20.732 36.095 1.00 74.38 228 PHE A O 1
ATOM 1883 N N . MET A 1 229 ? -10.979 -18.698 35.164 1.00 82.56 229 MET A N 1
ATOM 1884 C CA . MET A 1 229 ? -12.133 -18.748 34.269 1.00 82.56 229 MET A CA 1
ATOM 1885 C C . MET A 1 229 ? -11.697 -18.306 32.871 1.00 82.56 229 MET A C 1
ATOM 1887 O O . MET A 1 229 ? -10.986 -17.311 32.732 1.00 82.56 229 MET A O 1
ATOM 1891 N N . ASP A 1 230 ? -12.140 -19.037 31.853 1.00 76.00 230 ASP A N 1
ATOM 1892 C CA . ASP A 1 230 ? -11.960 -18.719 30.435 1.00 76.00 230 ASP A CA 1
ATOM 1893 C C . ASP A 1 230 ? -13.318 -18.844 29.724 1.00 76.00 230 ASP A C 1
ATOM 1895 O O . ASP A 1 230 ? -14.189 -19.580 30.189 1.00 76.00 230 ASP A O 1
ATOM 1899 N N . PHE A 1 231 ? -13.508 -18.115 28.624 1.00 79.69 231 PHE A N 1
ATOM 1900 C CA . PHE A 1 231 ? -14.786 -18.028 27.907 1.00 79.69 231 PHE A CA 1
ATOM 1901 C C . PHE A 1 231 ? -14.717 -18.766 26.568 1.00 79.69 231 PHE A C 1
ATOM 1903 O O . PHE A 1 231 ? -13.979 -18.373 25.655 1.00 79.69 231 PHE A O 1
ATOM 1910 N N . VAL A 1 232 ? -15.543 -19.799 26.397 1.00 74.62 232 VAL A N 1
ATOM 1911 C CA . VAL A 1 232 ? -15.514 -20.648 25.199 1.00 74.62 232 VAL A CA 1
ATOM 1912 C C . VAL A 1 232 ? -16.411 -20.039 24.122 1.00 74.62 232 VAL A C 1
ATOM 1914 O O . VAL A 1 232 ? -17.591 -20.362 23.986 1.00 74.62 232 VAL A O 1
ATOM 1917 N N . VAL A 1 233 ? -15.838 -19.118 23.344 1.00 81.62 233 VAL A N 1
ATOM 1918 C CA . VAL A 1 233 ? -16.536 -18.361 22.291 1.00 81.62 233 VAL A CA 1
ATOM 1919 C C . VAL A 1 233 ? -16.440 -19.013 20.904 1.00 81.62 233 VAL A C 1
ATOM 1921 O O . VAL A 1 233 ? -15.408 -19.560 20.517 1.00 81.62 233 VAL A O 1
ATOM 1924 N N . GLY A 1 234 ? -17.502 -18.882 20.105 1.00 75.06 234 GLY A N 1
ATOM 1925 C CA . GLY A 1 234 ? -17.588 -19.416 18.738 1.00 75.06 234 GLY A CA 1
ATOM 1926 C C . GLY A 1 234 ? -18.221 -20.808 18.633 1.00 75.06 234 GLY A C 1
ATOM 1927 O O . GLY A 1 234 ? -18.041 -21.481 17.617 1.00 75.06 234 GLY A O 1
ATOM 1928 N N . LEU A 1 235 ? -18.954 -21.239 19.663 1.00 84.12 235 LEU A N 1
ATOM 1929 C CA . LEU A 1 235 ? -19.682 -22.509 19.684 1.00 84.12 235 LEU A CA 1
ATOM 1930 C C . LEU A 1 235 ? -20.893 -22.501 18.723 1.00 84.12 235 LEU A C 1
ATOM 1932 O O . LEU A 1 235 ? -21.387 -21.432 18.347 1.00 84.12 235 LEU A O 1
ATOM 1936 N N . PRO A 1 236 ? -21.416 -23.680 18.323 1.00 84.06 236 PRO A N 1
ATOM 1937 C CA . PRO A 1 236 ? -22.681 -23.774 17.598 1.00 84.06 236 PRO A CA 1
ATOM 1938 C C . PRO A 1 236 ? -23.800 -23.049 18.352 1.00 84.06 236 PRO A C 1
ATOM 1940 O O . PRO A 1 236 ? -23.969 -23.234 19.556 1.00 84.06 236 PRO A O 1
ATOM 1943 N N . ARG A 1 237 ? -24.566 -22.212 17.643 1.00 82.88 237 ARG A N 1
ATOM 1944 C CA . ARG A 1 237 ? -25.573 -21.355 18.279 1.00 82.88 237 ARG A CA 1
ATOM 1945 C C . ARG A 1 237 ? -26.674 -22.173 18.943 1.00 82.88 237 ARG A C 1
ATOM 1947 O O . ARG A 1 237 ? -27.302 -23.010 18.299 1.00 82.88 237 ARG A O 1
ATOM 1954 N N . THR A 1 238 ? -26.945 -21.856 20.205 1.00 84.25 238 THR A N 1
ATOM 1955 C CA . THR A 1 238 ? -28.086 -22.399 20.955 1.00 84.25 238 THR A CA 1
ATOM 1956 C C . THR A 1 238 ? -29.420 -21.987 20.319 1.00 84.25 238 THR A C 1
ATOM 1958 O O . THR A 1 238 ? -29.482 -21.080 19.485 1.00 84.25 238 THR A O 1
ATOM 1961 N N . THR A 1 239 ? -30.525 -22.594 20.759 1.00 77.38 239 THR A N 1
ATOM 1962 C CA . THR A 1 239 ? -31.901 -22.167 20.419 1.00 77.38 239 THR A CA 1
ATOM 1963 C C . THR A 1 239 ? -32.140 -20.675 20.689 1.00 77.38 239 THR A C 1
ATOM 1965 O O . THR A 1 239 ? -32.800 -19.995 19.903 1.00 77.38 239 THR A O 1
ATOM 1968 N N . HIS A 1 240 ? -31.523 -20.139 21.747 1.00 79.19 240 HIS A N 1
ATOM 1969 C CA . HIS A 1 240 ? -31.553 -18.721 22.128 1.00 79.19 240 HIS A CA 1
ATOM 1970 C C . HIS A 1 240 ? -30.490 -17.862 21.406 1.00 79.19 240 HIS A C 1
ATOM 1972 O O . HIS A 1 240 ? -30.359 -16.670 21.672 1.00 79.19 240 HIS A O 1
ATOM 1978 N N . LYS A 1 241 ? -29.784 -18.444 20.427 1.00 74.69 241 LYS A N 1
ATOM 1979 C CA . LYS A 1 241 ? -28.820 -17.827 19.497 1.00 74.69 241 LYS A CA 1
ATOM 1980 C C . LYS A 1 241 ? -27.489 -17.363 20.099 1.00 74.69 241 LYS A C 1
ATOM 1982 O O . LYS A 1 241 ? -26.723 -16.735 19.367 1.00 74.69 241 LYS A O 1
ATOM 1987 N N . PHE A 1 242 ? -27.179 -17.702 21.349 1.00 79.56 242 PHE A N 1
ATOM 1988 C CA . PHE A 1 242 ? -25.852 -17.487 21.944 1.00 79.56 242 PHE A CA 1
ATOM 1989 C C . PHE A 1 242 ? -24.816 -18.463 21.360 1.00 79.56 242 PHE A C 1
ATOM 1991 O O . PHE A 1 242 ? -25.148 -19.623 21.117 1.00 79.56 242 PHE A O 1
ATOM 1998 N N . ASP A 1 243 ? -23.587 -17.991 21.136 1.00 78.00 243 ASP A N 1
ATOM 1999 C CA . ASP A 1 243 ? -22.425 -18.741 20.625 1.00 78.00 243 ASP A CA 1
ATOM 2000 C C . ASP A 1 243 ? -21.226 -18.744 21.599 1.00 78.00 243 ASP A C 1
ATOM 2002 O O . ASP A 1 243 ? -20.073 -18.887 21.189 1.00 78.00 243 ASP A O 1
ATOM 2006 N N . SER A 1 244 ? -21.496 -18.602 22.898 1.00 73.31 244 SER A N 1
ATOM 2007 C CA . SER A 1 244 ? -20.504 -18.656 23.976 1.00 73.31 244 SER A CA 1
ATOM 2008 C C . SER A 1 244 ? -21.068 -19.313 25.233 1.00 73.31 244 SER A C 1
ATOM 2010 O O . SER A 1 244 ? -22.269 -19.193 25.493 1.00 73.31 244 SER A O 1
ATOM 2012 N N . ILE A 1 245 ? -20.183 -19.939 26.009 1.00 62.31 245 ILE A N 1
ATOM 2013 C CA . ILE A 1 245 ? -20.384 -20.367 27.402 1.00 62.31 245 ILE A CA 1
ATOM 2014 C C . ILE A 1 245 ? -19.238 -19.761 28.219 1.00 62.31 245 ILE A C 1
ATOM 2016 O O . ILE A 1 245 ? -18.089 -19.825 27.717 1.00 62.31 245 ILE A O 1
#

Solvent-accessible surface area (backbone atoms only — not comparable to full-atom values): 15848 Å² total; per-residue (Å²): 108,72,68,60,57,50,36,44,75,66,62,80,45,73,98,61,103,42,64,41,76,47,74,51,92,84,78,47,74,47,82,60,76,84,54,68,72,57,56,76,78,46,85,79,80,81,73,88,74,77,55,69,62,70,59,49,63,76,50,66,89,67,89,81,90,84,85,89,79,65,87,67,49,78,77,75,59,81,74,58,76,91,50,56,70,76,71,66,45,45,41,84,66,84,76,80,46,74,63,61,54,48,55,53,42,57,46,41,71,70,29,69,68,52,45,54,50,64,70,40,50,88,77,56,84,49,92,54,56,51,71,45,102,79,75,39,51,22,46,78,86,9,39,54,56,54,98,50,69,63,68,50,50,50,58,51,37,55,62,33,64,33,100,71,42,81,63,52,57,37,72,56,45,45,63,55,45,60,71,54,37,45,51,88,65,47,71,57,56,44,40,52,59,46,70,72,31,65,68,49,52,69,72,58,60,72,83,62,72,77,82,66,80,83,72,78,77,82,80,67,93,57,90,81,72,71,85,90,86,84,74,55,68,79,48,82,62,44,98,89,61,50,33,62,91

pLDDT: mean 73.78, std 12.16, range [36.03, 91.31]

Secondary structure (DSSP, 8-state):
-THHHHHHHTTSS---S----EE-SSS-EE-----HHHHHSS------PPPHHHHHHTTTT---------TTGGGTSPPPGGGTTTT----------HHHHHHHHHHHHH-HHHHHHHHHTTTS--TTEEE-TTS-EEETTEEE--S-HHHHHHHHHHHHHSTT-----HHHHHHHHTTTEE-TTHHHHHHHHHHT-HHHHHHT---SPPPPP-PPPPPPSSTTS-------BSPPPPTT---B-

Foldseek 3Di:
DVVVVVCVVVVLDDDDDAQAWDADPVRDTDRDADCPVVVVVDDDDPDDDDDPVVVVVVCPPPDDDDDDDDVVVVSVDDDDPVCSNVRDAHYPQPDCDPVLVVVQQVLCVVAPVSVVVVVCCVPDPPVQWDADPSRFIHGVQATEGGPDDVSVCVLLCSLAPNPRHPRDALVVSCVNNVVHYDYPPSSVSSNVVSVPDPVSVVVVDPPPDPDPPPDDDDDDPDPPSDDDDDKAAQQDADPVGGRID

Nearest PDB structures (foldseek):
  7q5b-assembly1_A  TM=5.315E-01  e=1.411E-05  Saccharomyces cerevisiae S288C
  7q5b-assembly1_B  TM=5.546E-01  e=1.812E-05  Saccharomyces cerevisiae S288C

Organism: Cajanus cajan (NCBI:txid3821)

InterPro domains:
  IPR041588 Integrase zinc-binding domain [PF17921] (151-204)
  IPR043502 DNA/RNA polymerase superfamily [SSF56672] (1-94)

Radius of gyration: 27.77 Å; Cα contacts (8 Å, |Δi|>4): 185; chains: 1; bounding box: 62×48×84 Å

Mean predicted aligned error: 17.18 Å